Protein AF-A0A9D1XXV9-F1 (afdb_monomer_lite)

Radius of gyration: 50.49 Å; chains: 1; bounding box: 108×39×139 Å

Foldseek 3Di:
DDDDQDADPPPRDSQWDADPPQWIAHPVPRDIAHDDDPDLDDPDPDPVVVLVSLLVVLVVVLVVCLVDDDDDPVVVLVVSLVSLVVSCVVPVLPLSSLVSNLSSLLSVLVDLDNDPVSVVSSVVSLVSSCVSCVPPPVPVNVVSVVVVVVSVVSVVVSVVVVVVVLVVLVVVLVVLVVVLVVLVVVLVVLVVVLVVLVVVLVVVVVVVVVVVVVLVVVLVVLVVVLVVVQVVCCVPPVDGDPVSVVSVVVSVVSVVVVVVVVVVVVVVSVVSVVVSVVSVVVSVVSVVVSVVSVVVSVVSVVVSD

Structure (mmCIF, N/CA/C/O backbone):
data_AF-A0A9D1XXV9-F1
#
_entry.id   AF-A0A9D1XXV9-F1
#
loop_
_atom_site.group_PDB
_atom_site.id
_atom_site.type_symbol
_atom_site.label_atom_id
_atom_site.label_alt_id
_atom_site.label_comp_id
_atom_site.label_asym_id
_atom_site.label_entity_id
_atom_site.label_seq_id
_atom_site.pdbx_PDB_ins_code
_atom_site.Cartn_x
_atom_site.Cartn_y
_atom_site.Cartn_z
_atom_site.occupancy
_atom_site.B_iso_or_equiv
_atom_site.auth_seq_id
_atom_site.auth_comp_id
_atom_site.auth_asym_id
_atom_site.auth_atom_id
_atom_site.pdbx_PDB_model_num
ATOM 1 N N . MET A 1 1 ? 41.755 29.295 -36.536 1.00 27.44 1 MET A N 1
ATOM 2 C CA . MET A 1 1 ? 42.022 28.104 -37.368 1.00 27.44 1 MET A CA 1
ATOM 3 C C . MET A 1 1 ? 41.075 27.011 -36.894 1.00 27.44 1 MET A C 1
ATOM 5 O O . MET A 1 1 ? 41.307 26.532 -35.792 1.00 27.44 1 MET A O 1
ATOM 9 N N . PRO A 1 2 ? 39.982 26.669 -37.597 1.00 29.58 2 PRO A N 1
ATOM 10 C CA . PRO A 1 2 ? 39.221 25.482 -37.236 1.00 29.58 2 PRO A CA 1
ATOM 11 C C . PRO A 1 2 ? 39.882 24.242 -37.858 1.00 29.58 2 PRO A C 1
ATOM 13 O O . PRO A 1 2 ? 40.177 24.210 -39.051 1.00 29.58 2 PRO A O 1
ATOM 16 N N . PHE A 1 3 ? 40.166 23.269 -36.993 1.00 33.12 3 PHE A N 1
ATOM 17 C CA . PHE A 1 3 ? 40.915 22.033 -37.215 1.00 33.12 3 PHE A CA 1
ATOM 18 C C . PHE A 1 3 ? 39.972 20.876 -37.573 1.00 33.12 3 PHE A C 1
ATOM 20 O O . PHE A 1 3 ? 39.598 20.096 -36.704 1.00 33.12 3 PHE A O 1
ATOM 27 N N . CYS A 1 4 ? 39.619 20.721 -38.846 1.00 44.44 4 CYS A N 1
ATOM 28 C CA . CYS A 1 4 ? 39.117 19.437 -39.338 1.00 44.44 4 CYS A CA 1
ATOM 29 C C . CYS A 1 4 ? 40.008 18.992 -40.494 1.00 44.44 4 CYS A C 1
ATOM 31 O O . CYS A 1 4 ? 40.103 19.686 -41.508 1.00 44.44 4 CYS A O 1
ATOM 33 N N . ALA A 1 5 ? 40.695 17.860 -40.320 1.00 52.97 5 ALA A N 1
ATOM 34 C CA . ALA A 1 5 ? 41.452 17.236 -41.396 1.00 52.97 5 ALA A CA 1
ATOM 35 C C . ALA A 1 5 ? 40.483 16.840 -42.519 1.00 52.97 5 ALA A C 1
ATOM 37 O O . ALA A 1 5 ? 39.419 16.277 -42.265 1.00 52.97 5 ALA A O 1
ATOM 38 N N . ILE A 1 6 ? 40.838 17.170 -43.758 1.00 61.12 6 ILE A N 1
ATOM 39 C CA . ILE A 1 6 ? 40.016 16.878 -44.933 1.00 61.12 6 ILE A CA 1
ATOM 40 C C . ILE A 1 6 ? 40.045 15.367 -45.160 1.00 61.12 6 ILE A C 1
ATOM 42 O O . ILE A 1 6 ? 41.091 14.811 -45.489 1.00 61.12 6 ILE A O 1
ATOM 46 N N . GLN A 1 7 ? 38.902 14.709 -44.972 1.00 70.00 7 GLN A N 1
ATOM 47 C CA . GLN A 1 7 ? 38.777 13.261 -45.103 1.00 70.00 7 GLN A CA 1
ATOM 48 C C . GLN A 1 7 ? 38.181 12.892 -46.466 1.00 70.00 7 GLN A C 1
ATOM 50 O O . GLN A 1 7 ? 37.161 13.442 -46.883 1.00 70.00 7 GLN A O 1
ATOM 55 N N . CYS A 1 8 ? 38.818 11.955 -47.168 1.00 71.12 8 CYS A N 1
ATOM 56 C CA . CYS A 1 8 ? 38.339 11.459 -48.448 1.00 71.12 8 CYS A CA 1
ATOM 57 C C . CYS A 1 8 ? 36.994 10.736 -48.261 1.00 71.12 8 CYS A C 1
ATOM 59 O O . CYS A 1 8 ? 36.936 9.766 -47.503 1.00 71.12 8 CYS A O 1
ATOM 61 N N . PRO A 1 9 ? 35.934 11.121 -48.990 1.00 59.44 9 PRO A N 1
ATOM 62 C CA . PRO A 1 9 ? 34.625 10.483 -48.864 1.00 59.44 9 PRO A CA 1
ATOM 63 C C . PRO A 1 9 ? 34.601 9.042 -49.396 1.00 59.44 9 PRO A C 1
ATOM 65 O O . PRO A 1 9 ? 33.713 8.280 -49.035 1.00 59.44 9 PRO A O 1
ATOM 68 N N . ASN A 1 10 ? 35.557 8.660 -50.250 1.00 59.06 10 ASN A N 1
ATOM 69 C CA . ASN A 1 10 ? 35.594 7.331 -50.862 1.00 59.06 10 ASN A CA 1
ATOM 70 C C . ASN A 1 10 ? 36.284 6.286 -49.968 1.00 59.06 10 ASN A C 1
ATOM 72 O O . ASN A 1 10 ? 35.828 5.154 -49.870 1.00 59.06 10 ASN A O 1
ATOM 76 N N . CYS A 1 11 ? 37.386 6.653 -49.307 1.00 63.41 11 CYS A N 1
ATOM 77 C CA . CYS A 1 11 ? 38.204 5.699 -48.546 1.00 63.41 11 CYS A CA 1
ATOM 78 C C . CYS A 1 11 ? 38.484 6.109 -47.095 1.00 63.41 11 CYS A C 1
ATOM 80 O O . CYS A 1 11 ? 39.181 5.390 -46.386 1.00 63.41 11 CYS A O 1
ATOM 82 N N . GLY A 1 12 ? 37.997 7.270 -46.650 1.00 59.81 12 GLY A N 1
ATOM 83 C CA . GLY A 1 12 ? 38.207 7.760 -45.289 1.00 59.81 12 GLY A CA 1
ATOM 84 C C . GLY A 1 12 ? 39.632 8.247 -44.993 1.00 59.81 12 GLY A C 1
ATOM 85 O O . GLY A 1 12 ? 39.925 8.590 -43.850 1.00 59.81 12 GLY A O 1
ATOM 86 N N . SER A 1 13 ? 40.530 8.291 -45.982 1.00 71.56 13 SER A N 1
ATOM 87 C CA . SER A 1 13 ? 41.903 8.772 -45.789 1.00 71.56 13 SER A CA 1
ATOM 88 C C . SER A 1 13 ? 41.944 10.283 -45.556 1.00 71.56 13 SER A C 1
ATOM 90 O O . SER A 1 13 ? 41.289 11.043 -46.266 1.00 71.56 13 SER A O 1
ATOM 92 N N . ILE A 1 14 ? 42.745 10.725 -44.586 1.00 70.62 14 ILE A N 1
ATOM 93 C CA . ILE A 1 14 ? 42.993 12.147 -44.284 1.00 70.62 14 ILE A CA 1
ATOM 94 C C . ILE A 1 14 ? 44.103 12.764 -45.154 1.00 70.62 14 ILE A C 1
ATOM 96 O O . ILE A 1 14 ? 44.361 13.965 -45.078 1.00 70.62 14 ILE A O 1
ATOM 100 N N . SER A 1 15 ? 44.759 11.955 -45.992 1.00 73.94 15 SER A N 1
ATOM 101 C CA . SER A 1 15 ? 45.811 12.393 -46.914 1.00 73.94 15 SER A CA 1
ATOM 102 C C . SER A 1 15 ? 45.193 12.901 -48.217 1.00 73.94 15 SER A C 1
ATOM 104 O O . SER A 1 15 ? 45.044 12.156 -49.191 1.00 73.94 15 SER A O 1
ATOM 106 N N . CYS A 1 16 ? 44.782 14.170 -48.216 1.00 77.88 16 CYS A N 1
ATOM 107 C CA . CYS A 1 16 ? 44.214 14.842 -49.384 1.00 77.88 16 CYS A CA 1
ATOM 108 C C . CYS A 1 16 ? 44.972 16.143 -49.675 1.00 77.88 16 CYS A C 1
ATOM 110 O O . CYS A 1 16 ? 45.149 16.968 -48.777 1.00 77.88 16 CYS A O 1
ATOM 112 N N . HIS A 1 17 ? 45.366 16.366 -50.931 1.00 78.69 17 HIS A N 1
ATOM 113 C CA . HIS A 1 17 ? 45.993 17.617 -51.369 1.00 78.69 17 HIS A CA 1
ATOM 114 C C . HIS A 1 17 ? 45.065 18.409 -52.293 1.00 78.69 17 HIS A C 1
ATOM 116 O O . HIS A 1 17 ? 44.162 17.859 -52.924 1.00 78.69 17 HIS A O 1
ATOM 122 N N . LYS A 1 18 ? 45.263 19.728 -52.357 1.00 79.62 18 LYS A N 1
ATOM 123 C CA . LYS A 1 18 ? 44.451 20.624 -53.184 1.00 79.62 18 LYS A CA 1
ATOM 124 C C . LYS A 1 18 ? 44.920 20.553 -54.640 1.00 79.62 18 LYS A C 1
ATOM 126 O O . LYS A 1 18 ? 46.073 20.865 -54.920 1.00 79.62 18 LYS A O 1
ATOM 131 N N . GLY A 1 19 ? 44.030 20.141 -55.535 1.00 70.94 19 GLY A N 1
ATOM 132 C CA . GLY A 1 19 ? 44.217 20.179 -56.984 1.00 70.94 19 GLY A CA 1
ATOM 133 C C . GLY A 1 19 ? 43.725 21.489 -57.610 1.00 70.94 19 GLY A C 1
ATOM 134 O O . GLY A 1 19 ? 43.246 22.402 -56.926 1.00 70.94 19 GLY A O 1
ATOM 135 N N . ASP A 1 20 ? 43.827 21.574 -58.935 1.00 64.38 20 ASP A N 1
ATOM 136 C CA . ASP A 1 20 ? 43.425 22.757 -59.699 1.00 64.38 20 ASP A CA 1
ATOM 137 C C . ASP A 1 20 ? 41.901 22.966 -59.693 1.00 64.38 20 ASP A C 1
ATOM 139 O O . ASP A 1 20 ? 41.115 22.024 -59.697 1.00 64.38 20 ASP A O 1
ATOM 143 N N . GLY A 1 21 ? 41.452 24.225 -59.673 1.00 65.31 21 GLY A N 1
ATOM 144 C CA . GLY A 1 21 ? 40.020 24.557 -59.742 1.00 65.31 21 GLY A CA 1
ATOM 145 C C . GLY A 1 21 ? 39.218 24.342 -58.448 1.00 65.31 21 GLY A C 1
ATOM 146 O O . GLY A 1 21 ? 37.992 24.402 -58.481 1.00 65.31 21 GLY A O 1
ATOM 147 N N . GLY A 1 22 ? 39.877 24.134 -57.301 1.00 65.62 22 GLY A N 1
ATOM 148 C CA . GLY A 1 22 ? 39.209 23.999 -55.996 1.00 65.62 22 GLY A CA 1
ATOM 149 C C . GLY A 1 22 ? 38.776 22.572 -55.639 1.00 65.62 22 GLY A C 1
ATOM 150 O O . GLY A 1 22 ? 38.035 22.380 -54.675 1.00 65.62 22 GLY A O 1
ATOM 151 N N . THR A 1 23 ? 39.243 21.574 -56.389 1.00 71.12 23 THR A N 1
ATOM 152 C CA . THR A 1 23 ? 39.114 20.153 -56.045 1.00 71.12 23 THR A CA 1
ATOM 153 C C . THR A 1 23 ? 40.240 19.706 -55.109 1.00 71.12 23 THR A C 1
ATOM 155 O O . THR A 1 23 ? 41.317 20.292 -55.088 1.00 71.12 23 THR A O 1
ATOM 158 N N . TYR A 1 24 ? 40.007 18.642 -54.355 1.00 80.06 24 TYR A N 1
ATOM 159 C CA . TYR A 1 24 ? 40.971 17.911 -53.543 1.00 80.06 24 TYR A CA 1
ATOM 160 C C . TYR A 1 24 ? 41.136 16.511 -54.120 1.00 80.06 24 TYR A C 1
ATOM 162 O O . TYR A 1 24 ? 40.159 15.914 -54.569 1.00 80.06 24 TYR A O 1
ATOM 170 N N . VAL A 1 25 ? 42.359 15.991 -54.106 1.00 78.25 25 VAL A N 1
ATOM 171 C CA . VAL A 1 25 ? 42.691 14.650 -54.594 1.00 78.25 25 VAL A CA 1
ATOM 172 C C . VAL A 1 25 ? 43.201 13.824 -53.422 1.00 78.25 25 VAL A C 1
ATOM 174 O O . VAL A 1 25 ? 44.081 14.260 -52.676 1.00 78.25 25 VAL A O 1
ATOM 177 N N . CYS A 1 26 ? 42.616 12.643 -53.230 1.00 80.19 26 CYS A N 1
ATOM 178 C CA . CYS A 1 26 ? 43.050 11.709 -52.200 1.00 80.19 26 CYS A CA 1
ATOM 179 C C . CYS A 1 26 ? 44.277 10.923 -52.662 1.00 80.19 26 CYS A C 1
ATOM 181 O O . CYS A 1 26 ? 44.212 10.204 -53.652 1.00 80.19 26 CYS A O 1
ATOM 183 N N . GLU A 1 27 ? 45.358 10.963 -51.889 1.00 83.56 27 GLU A N 1
ATOM 184 C CA . GLU A 1 27 ? 46.606 10.259 -52.220 1.00 83.56 27 GLU A CA 1
ATOM 185 C C . GLU A 1 27 ? 46.480 8.734 -52.121 1.00 83.56 27 GLU A C 1
ATOM 187 O O . GLU A 1 27 ? 47.242 7.998 -52.739 1.00 83.56 27 GLU A O 1
ATOM 192 N N . SER A 1 28 ? 45.516 8.237 -51.342 1.00 83.00 28 SER A N 1
ATOM 193 C CA . SER A 1 28 ? 45.351 6.800 -51.098 1.00 83.00 28 SER A CA 1
ATOM 194 C C . SER A 1 28 ? 44.537 6.080 -52.173 1.00 83.00 28 SER A C 1
ATOM 196 O O . SER A 1 28 ? 44.688 4.873 -52.336 1.00 83.00 28 SER A O 1
ATOM 198 N N . CYS A 1 29 ? 43.641 6.781 -52.870 1.00 78.62 29 CYS A N 1
ATOM 199 C CA . CYS A 1 29 ? 42.730 6.166 -53.847 1.00 78.62 29 CYS A CA 1
ATOM 200 C C . CYS A 1 29 ? 42.539 6.985 -55.130 1.00 78.62 29 CYS A C 1
ATOM 202 O O . CYS A 1 29 ? 41.648 6.680 -55.920 1.00 78.62 29 CYS A O 1
ATOM 204 N N . ASP A 1 30 ? 43.329 8.046 -55.301 1.00 78.44 30 ASP A N 1
ATOM 205 C CA . ASP A 1 30 ? 43.356 8.936 -56.467 1.00 78.44 30 ASP A CA 1
ATOM 206 C C . ASP A 1 30 ? 41.997 9.579 -56.817 1.00 78.44 30 ASP A C 1
ATOM 208 O O . ASP A 1 30 ? 41.739 10.043 -57.926 1.00 78.44 30 ASP A O 1
ATOM 212 N N . THR A 1 31 ? 41.078 9.607 -55.847 1.00 69.25 31 THR A N 1
ATOM 213 C CA . THR A 1 31 ? 39.729 10.144 -56.036 1.00 69.25 31 THR A CA 1
ATOM 214 C C . THR A 1 31 ? 39.734 11.660 -55.872 1.00 69.25 31 THR A C 1
ATOM 216 O O . THR A 1 31 ? 40.170 12.175 -54.840 1.00 69.25 31 THR A O 1
ATOM 219 N N . SER A 1 32 ? 39.199 12.367 -56.869 1.00 74.44 32 SER A N 1
ATOM 220 C CA . SER A 1 32 ? 39.014 13.823 -56.847 1.00 74.44 32 SER A CA 1
ATOM 221 C C . SER A 1 32 ? 37.636 14.208 -56.291 1.00 74.44 32 SER A C 1
ATOM 223 O O . SER A 1 32 ? 36.623 13.656 -56.719 1.00 74.44 32 SER A O 1
ATOM 225 N N . PHE A 1 33 ? 37.569 15.165 -55.364 1.00 68.44 33 PHE A N 1
ATOM 226 C CA . PHE A 1 33 ? 36.325 15.655 -54.750 1.00 68.44 33 PHE A CA 1
ATOM 227 C C . PHE A 1 33 ? 36.394 17.158 -54.439 1.00 68.44 33 PHE A C 1
ATOM 229 O O . PHE A 1 33 ? 37.471 17.726 -54.343 1.00 68.44 33 PHE A O 1
ATOM 236 N N . ILE A 1 34 ? 35.259 17.845 -54.289 1.00 72.50 34 ILE A N 1
ATOM 237 C CA . ILE A 1 34 ? 35.231 19.281 -53.951 1.00 72.50 34 ILE A CA 1
ATOM 238 C C . ILE A 1 34 ? 34.974 19.433 -52.451 1.00 72.50 34 ILE A C 1
ATOM 240 O O . ILE A 1 34 ? 33.977 18.922 -51.944 1.00 72.50 34 ILE A O 1
ATOM 244 N N . TRP A 1 35 ? 35.841 20.167 -51.754 1.00 56.28 35 TRP A N 1
ATOM 245 C CA . TRP A 1 35 ? 35.676 20.508 -50.338 1.00 56.28 35 TRP A CA 1
ATOM 246 C C . TRP A 1 35 ? 35.280 21.982 -50.213 1.00 56.28 35 TRP A C 1
ATOM 248 O O . TRP A 1 35 ? 35.960 22.850 -50.762 1.00 56.28 35 TRP A O 1
ATOM 258 N N . ARG A 1 36 ? 34.184 22.287 -49.506 1.00 53.16 36 ARG A N 1
ATOM 259 C CA . ARG A 1 36 ? 33.815 23.673 -49.173 1.00 53.16 36 ARG A CA 1
ATOM 260 C C . ARG A 1 36 ? 34.085 23.935 -47.701 1.00 53.16 36 ARG A C 1
ATOM 262 O O . ARG A 1 36 ? 33.497 23.293 -46.835 1.00 53.16 36 ARG A O 1
ATOM 269 N N . GLU A 1 37 ? 34.942 24.914 -47.433 1.00 42.03 37 GLU A N 1
ATOM 270 C CA . GLU A 1 37 ? 35.149 25.440 -46.086 1.00 42.03 37 GLU A CA 1
ATOM 271 C C . GLU A 1 37 ? 33.809 25.981 -45.552 1.00 42.03 37 GLU A C 1
ATOM 273 O O . GLU A 1 37 ? 33.169 26.817 -46.190 1.00 42.03 37 GLU A O 1
ATOM 278 N N . ASN A 1 38 ? 33.379 25.465 -44.395 1.00 40.66 38 ASN A N 1
ATOM 279 C CA . ASN A 1 38 ? 32.133 25.787 -43.679 1.00 40.66 38 ASN A CA 1
ATOM 280 C C . ASN A 1 38 ? 30.819 25.192 -44.225 1.00 40.66 38 ASN A C 1
ATOM 282 O O . ASN A 1 38 ? 29.757 25.801 -44.095 1.00 40.66 38 ASN A O 1
ATOM 286 N N . SER A 1 39 ? 30.836 23.978 -44.776 1.00 36.19 39 SER A N 1
ATOM 287 C CA . SER A 1 39 ? 29.599 23.216 -45.004 1.00 36.19 39 SER A CA 1
ATOM 288 C C . SER A 1 39 ? 29.745 21.759 -44.552 1.00 36.19 39 SER A C 1
ATOM 290 O O . SER A 1 39 ? 30.595 21.058 -45.093 1.00 36.19 39 SER A O 1
ATOM 292 N N . PRO A 1 40 ? 28.894 21.263 -43.627 1.00 38.16 40 PRO A N 1
ATOM 293 C CA . PRO A 1 40 ? 28.766 19.829 -43.342 1.00 38.16 40 PRO A CA 1
ATOM 294 C C . PRO A 1 40 ? 28.123 19.049 -44.505 1.00 38.16 40 PRO A C 1
ATOM 296 O O . PRO A 1 40 ? 27.927 17.842 -44.423 1.00 38.16 40 PRO A O 1
ATOM 299 N N . SER A 1 41 ? 27.758 19.731 -45.589 1.00 38.09 41 SER A N 1
ATOM 300 C CA . SER A 1 41 ? 27.107 19.170 -46.762 1.00 38.09 41 SER A CA 1
ATOM 301 C C . SER A 1 41 ? 28.123 18.853 -47.860 1.00 38.09 41 SER A C 1
ATOM 303 O O . SER A 1 41 ? 28.373 19.641 -48.773 1.00 38.09 41 SER A O 1
ATOM 305 N N . THR A 1 42 ? 28.662 17.635 -47.822 1.00 37.06 42 THR A N 1
ATOM 306 C CA . THR A 1 42 ? 29.007 16.937 -49.065 1.00 37.06 42 THR A CA 1
ATOM 307 C C . THR A 1 42 ? 27.724 16.837 -49.896 1.00 37.06 42 THR A C 1
ATOM 309 O O . THR A 1 42 ? 26.654 16.580 -49.345 1.00 37.06 42 THR A O 1
ATOM 312 N N . ILE A 1 43 ? 27.789 17.104 -51.202 1.00 35.84 43 ILE A N 1
ATOM 313 C CA . ILE A 1 43 ? 26.626 17.002 -52.094 1.00 35.84 43 ILE A CA 1
ATOM 314 C C . ILE A 1 43 ? 26.097 15.564 -52.028 1.00 35.84 43 ILE A C 1
ATOM 316 O O . ILE A 1 43 ? 26.727 14.635 -52.526 1.00 35.84 43 ILE A O 1
ATOM 320 N N . VAL A 1 44 ? 24.947 15.412 -51.377 1.00 37.75 44 VAL A N 1
ATOM 321 C CA . VAL A 1 44 ? 24.220 14.159 -51.215 1.00 37.75 44 VAL A CA 1
ATOM 322 C C . VAL A 1 44 ? 23.473 13.872 -52.510 1.00 37.75 44 VAL A C 1
ATOM 324 O O . VAL A 1 44 ? 22.491 14.546 -52.810 1.00 37.75 44 VAL A O 1
ATOM 327 N N . ASN A 1 45 ? 23.933 12.890 -53.281 1.00 37.91 45 ASN A N 1
ATOM 328 C CA . ASN A 1 45 ? 23.261 12.495 -54.523 1.00 37.91 45 ASN A CA 1
ATOM 329 C C . ASN A 1 45 ? 22.450 11.199 -54.392 1.00 37.91 45 ASN A C 1
ATOM 331 O O . ASN A 1 45 ? 21.731 10.846 -55.325 1.00 37.91 45 ASN A O 1
ATOM 335 N N . THR A 1 46 ? 22.497 10.508 -53.247 1.00 49.22 46 THR A N 1
ATOM 336 C CA . THR A 1 46 ? 21.651 9.334 -52.994 1.00 49.22 46 THR A CA 1
ATOM 337 C C . THR A 1 46 ? 20.999 9.381 -51.611 1.00 49.22 46 THR A C 1
ATOM 339 O O . THR A 1 46 ? 21.570 9.901 -50.654 1.00 49.22 46 THR A O 1
ATOM 342 N N . ALA A 1 47 ? 19.804 8.796 -51.480 1.00 50.66 47 ALA A N 1
ATOM 343 C CA . ALA A 1 47 ? 19.105 8.674 -50.195 1.00 50.66 47 ALA A CA 1
ATOM 344 C C . ALA A 1 47 ? 19.951 7.955 -49.120 1.00 50.66 47 ALA A C 1
ATOM 346 O O . ALA A 1 47 ? 19.786 8.202 -47.929 1.00 50.66 47 ALA A O 1
ATOM 347 N N . SER A 1 48 ? 20.900 7.104 -49.530 1.00 50.03 48 SER A N 1
ATOM 348 C CA . SER A 1 48 ? 21.810 6.404 -48.615 1.00 50.03 48 SER A CA 1
ATOM 349 C C . SER A 1 48 ? 22.844 7.339 -47.976 1.00 50.03 48 SER A C 1
ATOM 351 O O . SER A 1 48 ? 23.126 7.197 -46.788 1.00 50.03 48 SER A O 1
ATOM 353 N N . ASP A 1 49 ? 23.355 8.327 -48.715 1.00 52.47 49 ASP A N 1
ATOM 354 C CA . ASP A 1 49 ? 24.348 9.282 -48.194 1.00 52.47 49 ASP A CA 1
ATOM 355 C C . ASP A 1 49 ? 23.709 10.275 -47.208 1.00 52.47 49 ASP A C 1
ATOM 357 O O . ASP A 1 49 ? 24.333 10.704 -46.239 1.00 52.47 49 ASP A O 1
ATOM 361 N N . GLN A 1 50 ? 22.429 10.596 -47.424 1.00 58.03 50 GLN A N 1
ATOM 362 C CA . GLN A 1 50 ? 21.619 11.459 -46.556 1.00 58.03 50 GLN A CA 1
ATOM 363 C C . GLN A 1 50 ? 21.377 10.784 -45.203 1.00 58.03 50 GLN A C 1
ATOM 365 O O . GLN A 1 50 ? 21.548 11.401 -44.153 1.00 58.03 50 GLN A O 1
ATOM 370 N N . VAL A 1 51 ? 21.051 9.489 -45.235 1.00 58.06 51 VAL A N 1
ATOM 371 C CA . VAL A 1 51 ? 20.910 8.660 -44.034 1.00 58.06 51 VAL A CA 1
ATOM 372 C C . VAL A 1 51 ? 22.236 8.572 -43.277 1.00 58.06 51 VAL A C 1
ATOM 374 O O . VAL A 1 51 ? 22.247 8.749 -42.061 1.00 58.06 51 VAL A O 1
ATOM 377 N N . LEU A 1 52 ? 23.361 8.371 -43.971 1.00 62.41 52 LEU A N 1
ATOM 378 C CA . LEU A 1 52 ? 24.675 8.261 -43.331 1.00 62.41 52 LEU A CA 1
ATOM 379 C C . LEU A 1 52 ? 25.118 9.572 -42.657 1.00 62.41 52 LEU A C 1
ATOM 381 O O . LEU A 1 52 ? 25.613 9.548 -41.531 1.00 62.41 52 LEU A O 1
ATOM 385 N N . ALA A 1 53 ? 24.891 10.720 -43.302 1.00 61.09 53 ALA A N 1
ATOM 386 C CA . ALA A 1 53 ? 25.176 12.030 -42.715 1.00 61.09 53 ALA A CA 1
ATOM 387 C C . ALA A 1 53 ? 24.334 12.292 -41.454 1.00 61.09 53 ALA A C 1
ATOM 389 O O . ALA A 1 53 ? 24.864 12.745 -40.435 1.00 61.09 53 ALA A O 1
ATOM 390 N N . SER A 1 54 ? 23.042 11.948 -41.490 1.00 59.97 54 SER A N 1
ATOM 391 C CA . SER A 1 54 ? 22.162 12.056 -40.322 1.00 59.97 54 SER A CA 1
ATOM 392 C C . SER A 1 54 ? 22.592 11.127 -39.182 1.00 59.97 54 SER A C 1
ATOM 394 O O . SER A 1 54 ? 22.610 11.564 -38.031 1.00 59.97 54 SER A O 1
ATOM 396 N N . LEU A 1 55 ? 23.003 9.887 -39.476 1.00 62.66 55 LEU A N 1
ATOM 397 C CA . LEU A 1 55 ? 23.517 8.942 -38.474 1.00 62.66 55 LEU A CA 1
ATOM 398 C C . LEU A 1 55 ? 24.780 9.465 -37.784 1.00 62.66 55 LEU A C 1
ATOM 400 O O . LEU A 1 55 ? 24.861 9.445 -36.556 1.00 62.66 55 LEU A O 1
ATOM 404 N N . ASN A 1 56 ? 25.743 9.973 -38.555 1.00 69.50 56 ASN A N 1
ATOM 405 C CA . ASN A 1 56 ? 26.981 10.526 -38.006 1.00 69.50 56 ASN A CA 1
ATOM 406 C C . ASN A 1 56 ? 26.703 11.760 -37.140 1.00 69.50 56 ASN A C 1
ATOM 408 O O . ASN A 1 56 ? 27.258 11.889 -36.052 1.00 69.50 56 ASN A O 1
ATOM 412 N N . SER A 1 57 ? 25.790 12.636 -37.576 1.00 67.12 57 SER A N 1
ATOM 413 C CA . SER A 1 57 ? 25.367 13.787 -36.772 1.00 67.12 57 SER A CA 1
ATOM 414 C C . SER A 1 57 ? 24.730 13.365 -35.446 1.00 67.12 57 SER A C 1
ATOM 416 O O . SER A 1 57 ? 25.014 13.989 -34.428 1.00 67.12 57 SER A O 1
ATOM 418 N N . CYS A 1 58 ? 23.880 12.334 -35.442 1.00 64.94 58 CYS A N 1
ATOM 419 C CA . CYS A 1 58 ? 23.232 11.849 -34.221 1.00 64.94 58 CYS A CA 1
ATOM 420 C C . CYS A 1 58 ? 24.223 11.134 -33.290 1.00 64.94 58 CYS A C 1
ATOM 422 O O . CYS A 1 58 ? 24.151 11.298 -32.076 1.00 64.94 58 CYS A O 1
ATOM 424 N N . THR A 1 59 ? 25.173 10.383 -33.852 1.00 69.62 59 THR A N 1
ATOM 425 C CA . THR A 1 59 ? 26.206 9.669 -33.085 1.00 69.62 59 THR A CA 1
ATOM 426 C C . THR A 1 59 ? 27.143 10.645 -32.382 1.00 69.62 59 THR A C 1
ATOM 428 O O . THR A 1 59 ? 27.346 10.527 -31.180 1.00 69.62 59 THR A O 1
ATOM 431 N N . ASN A 1 60 ? 27.626 11.668 -33.093 1.00 71.19 60 ASN A N 1
ATOM 432 C CA . ASN A 1 60 ? 28.498 12.689 -32.508 1.00 71.19 60 ASN A CA 1
ATOM 433 C C . ASN A 1 60 ? 27.792 13.489 -31.404 1.00 71.19 60 ASN A C 1
ATOM 435 O O . ASN A 1 60 ? 28.411 13.833 -30.399 1.00 71.19 60 ASN A O 1
ATOM 439 N N . ALA A 1 61 ? 26.499 13.781 -31.581 1.00 65.38 61 ALA A N 1
ATOM 440 C CA . ALA A 1 61 ? 25.706 14.460 -30.560 1.00 65.38 61 ALA A CA 1
ATOM 441 C C . ALA A 1 61 ? 25.570 13.598 -29.294 1.00 65.38 61 ALA A C 1
ATOM 443 O O . ALA A 1 61 ? 25.801 14.095 -28.198 1.00 65.38 61 ALA A O 1
ATOM 444 N N . LEU A 1 62 ? 25.281 12.300 -29.445 1.00 67.00 62 LEU A N 1
ATOM 445 C CA . LEU A 1 62 ? 25.242 11.364 -28.318 1.00 67.00 62 LEU A CA 1
ATOM 446 C C . LEU A 1 62 ? 26.598 11.253 -27.617 1.00 67.00 62 LEU A C 1
ATOM 448 O O . LEU A 1 62 ? 26.652 11.332 -26.398 1.00 67.00 62 LEU A O 1
ATOM 452 N N . ASP A 1 63 ? 27.689 11.085 -28.361 1.00 70.62 63 ASP A N 1
ATOM 453 C CA . ASP A 1 63 ? 29.031 10.951 -27.778 1.00 70.62 63 ASP A CA 1
ATOM 454 C C . ASP A 1 63 ? 29.454 12.212 -27.006 1.00 70.62 63 ASP A C 1
ATOM 456 O O . ASP A 1 63 ? 30.159 12.106 -26.006 1.00 70.62 63 ASP A O 1
ATOM 460 N N . THR A 1 64 ? 28.983 13.388 -27.437 1.00 68.88 64 THR A N 1
ATOM 461 C CA . THR A 1 64 ? 29.172 14.654 -26.711 1.00 68.88 64 THR A CA 1
ATOM 462 C C . THR A 1 64 ? 28.389 14.656 -25.399 1.00 68.88 64 THR A C 1
ATOM 464 O O . THR A 1 64 ? 28.953 14.982 -24.362 1.00 68.88 64 THR A O 1
ATOM 467 N N . LEU A 1 65 ? 27.122 14.226 -25.428 1.00 64.38 65 LEU A N 1
ATOM 468 C CA . LEU A 1 65 ? 26.287 14.123 -24.228 1.00 64.38 65 LEU A CA 1
ATOM 469 C C . LEU A 1 65 ? 26.892 13.148 -23.209 1.00 64.38 65 LEU A C 1
ATOM 471 O O . LEU A 1 65 ? 27.022 13.491 -22.048 1.00 64.38 65 LEU A O 1
ATOM 475 N N . TYR A 1 66 ? 27.377 11.978 -23.626 1.00 63.56 66 TYR A N 1
ATOM 476 C CA . TYR A 1 66 ? 28.036 11.034 -22.709 1.00 63.56 66 TYR A CA 1
ATOM 477 C C . TYR A 1 66 ? 29.350 11.558 -22.081 1.00 63.56 66 TYR A C 1
ATOM 479 O O . TYR A 1 66 ? 29.865 10.922 -21.159 1.00 63.56 66 TYR A O 1
ATOM 487 N N . GLY A 1 67 ? 29.929 12.651 -22.597 1.00 57.75 67 GLY A N 1
ATOM 488 C CA . GLY A 1 67 ? 31.209 13.211 -22.148 1.00 57.75 67 GLY A CA 1
ATOM 489 C C . GLY A 1 67 ? 31.111 14.293 -21.068 1.00 57.75 67 GLY A C 1
ATOM 490 O O . GLY A 1 67 ? 32.075 14.470 -20.323 1.00 57.75 67 GLY A O 1
ATOM 491 N N . ASP A 1 68 ? 29.968 14.971 -20.957 1.00 55.03 68 ASP A N 1
ATOM 492 C CA . ASP A 1 68 ? 29.712 16.037 -19.982 1.00 55.03 68 ASP A CA 1
ATOM 493 C C . ASP A 1 68 ? 28.653 15.580 -18.955 1.00 55.03 68 ASP A C 1
ATOM 495 O O . ASP A 1 68 ? 27.906 14.637 -19.204 1.00 55.03 68 ASP A O 1
ATOM 499 N N . SER A 1 69 ? 28.592 16.199 -17.766 1.00 50.44 69 SER A N 1
ATOM 500 C CA . SER A 1 69 ? 27.524 15.911 -16.793 1.00 50.44 69 SER A CA 1
ATOM 501 C C . SER A 1 69 ? 26.191 16.387 -17.372 1.00 50.44 69 SER A C 1
ATOM 503 O O . SER A 1 69 ? 25.915 17.587 -17.382 1.00 50.44 69 SER A O 1
ATOM 505 N N . VAL A 1 70 ? 25.421 15.451 -17.922 1.00 52.56 70 VAL A N 1
ATOM 506 C CA . VAL A 1 70 ? 24.139 15.711 -18.578 1.00 52.56 70 VAL A CA 1
ATOM 507 C C . VAL A 1 70 ? 23.105 16.051 -17.515 1.00 52.56 70 VAL A C 1
ATOM 509 O O . VAL A 1 70 ? 22.440 15.168 -16.989 1.00 52.56 70 VAL A O 1
ATOM 512 N N . ASP A 1 71 ? 22.972 17.334 -17.201 1.00 52.34 71 ASP A N 1
ATOM 513 C CA . ASP A 1 71 ? 21.727 17.840 -16.637 1.00 52.34 71 ASP A CA 1
ATOM 514 C C . ASP A 1 71 ? 20.693 17.872 -17.783 1.00 52.34 71 ASP A C 1
ATOM 516 O O . ASP A 1 71 ? 20.734 18.745 -18.645 1.00 52.34 71 ASP A O 1
ATOM 520 N N . ASP A 1 72 ? 19.820 16.863 -17.831 1.00 52.69 72 ASP A N 1
ATOM 521 C CA . ASP A 1 72 ? 18.430 16.911 -18.317 1.00 52.69 72 ASP A CA 1
ATOM 522 C C . ASP A 1 72 ? 18.091 17.628 -19.645 1.00 52.69 72 ASP A C 1
ATOM 524 O O . ASP A 1 72 ? 16.999 18.185 -19.793 1.00 52.69 72 ASP A O 1
ATOM 528 N N . ASP A 1 73 ? 18.925 17.550 -20.683 1.00 64.56 73 ASP A N 1
ATOM 529 C CA . ASP A 1 73 ? 18.535 18.005 -22.031 1.00 64.56 73 ASP A CA 1
ATOM 530 C C . ASP A 1 73 ? 17.613 16.979 -22.744 1.00 64.56 73 ASP A C 1
ATOM 532 O O . ASP A 1 73 ? 17.861 16.527 -23.869 1.00 64.56 73 ASP A O 1
ATOM 536 N N . PHE A 1 74 ? 16.499 16.609 -22.097 1.00 67.12 74 PHE A N 1
ATOM 537 C CA . PHE A 1 74 ? 15.473 15.694 -22.623 1.00 67.12 74 PHE A CA 1
ATOM 538 C C . PHE A 1 74 ? 14.961 16.118 -24.008 1.00 67.12 74 PHE A C 1
ATOM 540 O O . PHE A 1 74 ? 14.708 15.274 -24.867 1.00 67.12 74 PHE A O 1
ATOM 547 N N . GLU A 1 75 ? 14.881 17.425 -24.277 1.00 73.75 75 GLU A N 1
ATOM 548 C CA . GLU A 1 75 ? 14.469 17.953 -25.583 1.00 73.75 75 GLU A CA 1
ATOM 549 C C . GLU A 1 75 ? 15.458 17.576 -26.705 1.00 73.75 75 GLU A C 1
ATOM 551 O O . GLU A 1 75 ? 15.056 17.313 -27.848 1.00 73.75 75 GLU A O 1
ATOM 556 N N . ILE A 1 76 ? 16.754 17.488 -26.382 1.00 75.31 76 ILE A N 1
ATOM 557 C CA . ILE A 1 76 ? 17.797 17.062 -27.319 1.00 75.31 76 ILE A CA 1
ATOM 558 C C . ILE A 1 76 ? 17.687 15.557 -27.572 1.00 75.31 76 ILE A C 1
ATOM 560 O O . ILE A 1 76 ? 17.723 15.138 -28.733 1.00 75.31 76 ILE A O 1
ATOM 564 N N . LEU A 1 77 ? 17.503 14.749 -26.523 1.00 79.19 77 LEU A N 1
ATOM 565 C CA . LEU A 1 77 ? 17.339 13.295 -26.644 1.00 79.19 77 LEU A CA 1
ATOM 566 C C . LEU A 1 77 ? 16.089 12.925 -27.451 1.00 79.19 77 LEU A C 1
ATOM 568 O O . LEU A 1 77 ? 16.190 12.124 -28.383 1.00 79.19 77 LEU A O 1
ATOM 572 N N . ASP A 1 78 ? 14.956 13.582 -27.200 1.00 82.25 78 ASP A N 1
ATOM 573 C CA . ASP A 1 78 ? 13.729 13.432 -27.992 1.00 82.25 78 ASP A CA 1
ATOM 574 C C . ASP A 1 78 ? 13.949 13.823 -29.457 1.00 82.25 78 ASP A C 1
ATOM 576 O O . ASP A 1 78 ? 13.500 13.145 -30.390 1.00 82.25 78 ASP A O 1
ATOM 580 N N . GLY A 1 79 ? 14.670 14.924 -29.690 1.00 79.88 79 GLY A N 1
ATOM 581 C CA . GLY A 1 79 ? 15.054 15.365 -31.026 1.00 79.88 79 GLY A CA 1
ATOM 582 C C . GLY A 1 79 ? 15.899 14.330 -31.774 1.00 79.88 79 GLY A C 1
ATOM 583 O O . GLY A 1 79 ? 15.655 14.077 -32.958 1.00 79.88 79 GLY A O 1
ATOM 584 N N . ILE A 1 80 ? 16.867 13.710 -31.096 1.00 79.62 80 ILE A N 1
ATOM 585 C CA . ILE A 1 80 ? 17.720 12.652 -31.652 1.00 79.62 80 ILE A CA 1
ATOM 586 C C . ILE A 1 80 ? 16.905 11.372 -31.895 1.00 79.62 80 ILE A C 1
ATOM 588 O O . ILE A 1 80 ? 16.994 10.786 -32.976 1.00 79.62 80 ILE A O 1
ATOM 592 N N . GLY A 1 81 ? 16.063 10.968 -30.940 1.00 84.50 81 GLY A N 1
ATOM 593 C CA . GLY A 1 81 ? 15.181 9.806 -31.058 1.00 84.50 81 GLY A CA 1
ATOM 594 C C . GLY A 1 81 ? 14.245 9.909 -32.264 1.00 84.50 81 GLY A C 1
ATOM 595 O O . GLY A 1 81 ? 14.187 8.993 -33.090 1.00 84.50 81 GLY A O 1
ATOM 596 N N . ARG A 1 82 ? 13.589 11.065 -32.453 1.00 86.69 82 ARG A N 1
ATOM 597 C CA . ARG A 1 82 ? 12.747 11.331 -33.636 1.00 86.69 82 ARG A CA 1
ATOM 598 C C . ARG A 1 82 ? 13.514 11.164 -34.946 1.00 86.69 82 ARG A C 1
ATOM 600 O O . ARG A 1 82 ? 13.011 10.509 -35.856 1.00 86.69 82 ARG A O 1
ATOM 607 N N . LYS A 1 83 ? 14.746 11.675 -35.033 1.00 81.12 83 LYS A N 1
ATOM 608 C CA . LYS A 1 83 ? 15.585 11.521 -36.234 1.00 81.12 83 LYS A CA 1
ATOM 609 C C . LYS A 1 83 ? 15.918 10.059 -36.527 1.00 81.12 83 LYS A C 1
ATOM 611 O O . LYS A 1 83 ? 15.865 9.648 -37.684 1.00 81.12 83 LYS A O 1
ATOM 616 N N . TYR A 1 84 ? 16.221 9.248 -35.513 1.00 84.19 84 TYR A N 1
ATOM 617 C CA . TYR A 1 84 ? 16.422 7.812 -35.730 1.00 84.19 84 TYR A CA 1
ATOM 618 C C . TYR A 1 84 ? 15.142 7.115 -36.206 1.00 84.19 84 TYR A C 1
ATOM 620 O O . TYR A 1 84 ? 15.209 6.277 -37.106 1.00 84.19 84 TYR A O 1
ATOM 628 N N . HIS A 1 85 ? 13.972 7.488 -35.684 1.00 89.81 85 HIS A N 1
ATOM 629 C CA . HIS A 1 85 ? 12.698 6.980 -36.195 1.00 89.81 85 HIS A CA 1
ATOM 630 C C . HIS A 1 85 ? 12.435 7.378 -37.653 1.00 89.81 85 HIS A C 1
ATOM 632 O O . HIS A 1 85 ? 12.022 6.528 -38.440 1.00 89.81 85 HIS A O 1
ATOM 638 N N . GLU A 1 86 ? 12.714 8.623 -38.042 1.00 85.94 86 GLU A N 1
ATOM 639 C CA . GLU A 1 86 ? 12.626 9.078 -39.438 1.00 85.94 86 GLU A CA 1
ATOM 640 C C . GLU A 1 86 ? 13.561 8.277 -40.355 1.00 85.94 86 GLU A C 1
ATOM 642 O O . GLU A 1 86 ? 13.155 7.846 -41.437 1.00 85.94 86 GLU A O 1
ATOM 647 N N . ILE A 1 87 ? 14.792 8.006 -39.905 1.00 80.31 87 ILE A N 1
ATOM 648 C CA . ILE A 1 87 ? 15.730 7.137 -40.627 1.00 80.31 87 ILE A CA 1
ATOM 649 C C . ILE A 1 87 ? 15.134 5.737 -40.793 1.00 80.31 87 ILE A C 1
ATOM 651 O O . ILE A 1 87 ? 15.176 5.191 -41.892 1.00 80.31 87 ILE A O 1
ATOM 655 N N . LEU A 1 88 ? 14.538 5.162 -39.747 1.00 85.62 88 LEU A N 1
ATOM 656 C CA . LEU A 1 88 ? 13.935 3.827 -39.803 1.00 85.62 88 LEU A CA 1
ATOM 657 C C . LEU A 1 88 ? 12.688 3.754 -40.692 1.00 85.62 88 LEU A C 1
ATOM 659 O O . LEU A 1 88 ? 12.428 2.699 -41.267 1.00 85.62 88 LEU A O 1
ATOM 663 N N . GLN A 1 89 ? 11.941 4.849 -40.858 1.00 89.94 89 GLN A N 1
ATOM 664 C CA . GLN A 1 89 ? 10.844 4.915 -41.832 1.00 89.94 89 GLN A CA 1
ATOM 665 C C . GLN A 1 89 ? 11.362 4.799 -43.271 1.00 89.94 89 GLN A C 1
ATOM 667 O O . GLN A 1 89 ? 10.720 4.172 -44.113 1.00 89.94 89 GLN A O 1
ATOM 672 N N . GLN A 1 90 ? 12.534 5.373 -43.551 1.00 84.38 90 GLN A N 1
ATOM 673 C CA . GLN A 1 90 ? 13.163 5.331 -44.874 1.00 84.38 90 GLN A CA 1
ATOM 674 C C . GLN A 1 90 ? 13.998 4.058 -45.088 1.00 84.38 90 GLN A C 1
ATOM 676 O O . GLN A 1 90 ? 14.083 3.539 -46.201 1.00 84.38 90 GLN A O 1
ATOM 681 N N . ARG A 1 91 ? 14.625 3.554 -44.021 1.00 79.31 91 ARG A N 1
ATOM 682 C CA . ARG A 1 91 ? 15.545 2.410 -43.999 1.00 79.31 91 ARG A CA 1
ATOM 683 C C . ARG A 1 91 ? 15.267 1.511 -42.787 1.00 79.31 91 ARG A C 1
ATOM 685 O O . ARG A 1 91 ? 16.015 1.542 -41.808 1.00 79.31 91 ARG A O 1
ATOM 692 N N . PRO A 1 92 ? 14.234 0.649 -42.858 1.00 87.25 92 PRO A N 1
ATOM 693 C CA . PRO A 1 92 ? 13.883 -0.259 -41.763 1.00 87.25 92 PRO A CA 1
ATOM 694 C C . PRO A 1 92 ? 14.956 -1.308 -41.439 1.00 87.25 92 PRO A C 1
ATOM 696 O O . PRO A 1 92 ? 14.847 -1.985 -40.420 1.00 87.25 92 PRO A O 1
ATOM 699 N N . ASP A 1 93 ? 15.951 -1.468 -42.318 1.00 82.38 93 ASP A N 1
ATOM 700 C CA . ASP A 1 93 ? 17.098 -2.371 -42.205 1.00 82.38 93 ASP A CA 1
ATOM 701 C C . ASP A 1 93 ? 18.341 -1.711 -41.577 1.00 82.38 93 ASP A C 1
ATOM 703 O O . ASP A 1 93 ? 19.376 -2.363 -41.428 1.00 82.38 93 ASP A O 1
ATOM 707 N N . CYS A 1 94 ? 18.274 -0.421 -41.227 1.00 81.50 94 CYS A N 1
ATOM 708 C CA . CYS A 1 94 ? 19.406 0.319 -40.678 1.00 81.50 94 CYS A CA 1
ATOM 709 C C . CYS A 1 94 ? 19.657 -0.053 -39.210 1.00 81.50 94 CYS A C 1
ATOM 711 O O . CYS A 1 94 ? 19.056 0.500 -38.287 1.00 81.50 94 CYS A O 1
ATOM 713 N N . TRP A 1 95 ? 20.585 -0.986 -38.986 1.00 83.62 95 TRP A N 1
ATOM 714 C CA . TRP A 1 95 ? 20.960 -1.420 -37.640 1.00 83.62 95 TRP A CA 1
ATOM 715 C C . TRP A 1 95 ? 21.536 -0.280 -36.790 1.00 83.62 95 TRP A C 1
ATOM 717 O O . TRP A 1 95 ? 21.279 -0.247 -35.589 1.00 83.62 95 TRP A O 1
ATOM 727 N N . GLN A 1 96 ? 22.249 0.678 -37.401 1.00 82.88 96 GLN A N 1
ATOM 728 C CA . GLN A 1 96 ? 22.809 1.832 -36.692 1.00 82.88 96 GLN A CA 1
ATOM 729 C C . GLN A 1 96 ? 21.719 2.724 -36.099 1.00 82.88 96 GLN A C 1
ATOM 731 O O . GLN A 1 96 ? 21.893 3.237 -35.000 1.00 82.88 96 GLN A O 1
ATOM 736 N N . ALA A 1 97 ? 20.586 2.883 -36.789 1.00 79.56 97 ALA A N 1
ATOM 737 C CA . ALA A 1 97 ? 19.469 3.663 -36.270 1.00 79.56 97 ALA A CA 1
ATOM 738 C C . ALA A 1 97 ? 18.785 2.955 -35.091 1.00 79.56 97 ALA A C 1
ATOM 740 O O . ALA A 1 97 ? 18.477 3.597 -34.091 1.00 79.56 97 ALA A O 1
ATOM 741 N N . TYR A 1 98 ? 18.624 1.627 -35.151 1.00 87.94 98 TYR A N 1
ATOM 742 C CA . TYR A 1 98 ? 18.149 0.859 -33.995 1.00 87.94 98 TYR A CA 1
ATOM 743 C C . TYR A 1 98 ? 19.113 0.936 -32.810 1.00 87.94 98 TYR A C 1
ATOM 745 O O . TYR A 1 98 ? 18.672 1.148 -31.686 1.00 87.94 98 TYR A O 1
ATOM 753 N N . TRP A 1 99 ? 20.420 0.794 -33.044 1.00 87.69 99 TRP A N 1
ATOM 754 C CA . TRP A 1 99 ? 21.418 0.927 -31.983 1.00 87.69 99 TRP A CA 1
ATOM 755 C C . TRP A 1 99 ? 21.463 2.350 -31.412 1.00 87.69 99 TRP A C 1
ATOM 757 O O . TRP A 1 99 ? 21.586 2.528 -30.206 1.00 87.69 99 TRP A O 1
ATOM 767 N N . GLY A 1 100 ? 21.279 3.365 -32.255 1.00 80.38 100 GLY A N 1
ATOM 768 C CA . GLY A 1 100 ? 21.122 4.754 -31.839 1.00 80.38 100 GLY A CA 1
ATOM 769 C C . GLY A 1 100 ? 19.938 4.965 -30.895 1.00 80.38 100 GLY A C 1
ATOM 770 O O . GLY A 1 100 ? 20.104 5.615 -29.869 1.00 80.38 100 GLY A O 1
ATOM 771 N N . LEU A 1 101 ? 18.779 4.359 -31.182 1.00 88.50 101 LEU A N 1
ATOM 772 C CA . LEU A 1 101 ? 17.615 4.390 -30.284 1.00 88.50 101 LEU A CA 1
ATOM 773 C C . LEU A 1 101 ? 17.879 3.691 -28.950 1.00 88.50 101 LEU A C 1
ATOM 775 O O . LEU A 1 101 ? 17.475 4.210 -27.915 1.00 88.50 101 LEU A O 1
ATOM 779 N N . VAL A 1 102 ? 18.588 2.554 -28.956 1.00 88.56 102 VAL A N 1
ATOM 780 C CA . VAL A 1 102 ? 19.044 1.917 -27.708 1.00 88.56 102 VAL A CA 1
ATOM 781 C C . VAL A 1 102 ? 19.853 2.919 -26.903 1.00 88.56 102 VAL A C 1
ATOM 783 O O . VAL A 1 102 ? 19.520 3.170 -25.753 1.00 88.56 102 VAL A O 1
ATOM 786 N N . ARG A 1 103 ? 20.860 3.544 -27.525 1.00 85.12 103 ARG A N 1
ATOM 787 C CA . ARG A 1 103 ? 21.718 4.521 -26.852 1.00 85.12 103 ARG A CA 1
ATOM 788 C C . ARG A 1 103 ? 20.908 5.664 -26.253 1.00 85.12 103 ARG A C 1
ATOM 790 O O . ARG A 1 103 ? 21.072 5.886 -25.066 1.00 85.12 103 ARG A O 1
ATOM 797 N N . VAL A 1 104 ? 20.010 6.294 -27.020 1.00 84.94 104 VAL A N 1
ATOM 798 C CA . VAL A 1 104 ? 19.116 7.372 -26.543 1.00 84.94 104 VAL A CA 1
ATOM 799 C C . VAL A 1 104 ? 18.343 6.945 -25.296 1.00 84.94 104 VAL A C 1
ATOM 801 O O . VAL A 1 104 ? 18.404 7.641 -24.290 1.00 84.94 104 VAL A O 1
ATOM 804 N N . LEU A 1 105 ? 17.685 5.781 -25.330 1.00 84.12 105 LEU A N 1
ATOM 805 C CA . LEU A 1 105 ? 16.929 5.268 -24.181 1.00 84.12 105 LEU A CA 1
ATOM 806 C C . LEU A 1 105 ? 17.831 4.928 -22.987 1.00 84.12 105 LEU A C 1
ATOM 808 O O . LEU A 1 105 ? 17.407 5.030 -21.844 1.00 84.12 105 LEU A O 1
ATOM 812 N N . THR A 1 106 ? 19.075 4.524 -23.251 1.00 80.44 106 THR A N 1
ATOM 813 C CA . THR A 1 106 ? 20.040 4.127 -22.217 1.00 80.44 106 THR A CA 1
ATOM 814 C C . THR A 1 106 ? 20.911 5.267 -21.683 1.00 80.44 106 THR A C 1
ATOM 816 O O . THR A 1 106 ? 21.724 5.014 -20.795 1.00 80.44 106 THR A O 1
ATOM 819 N N . VAL A 1 107 ? 20.802 6.498 -22.209 1.00 77.25 107 VAL A N 1
ATOM 820 C CA . VAL A 1 107 ? 21.579 7.658 -21.711 1.00 77.25 107 VAL A CA 1
ATOM 821 C C . VAL A 1 107 ? 21.318 7.853 -20.219 1.00 77.25 107 VAL A C 1
ATOM 823 O O . VAL A 1 107 ? 22.261 7.983 -19.442 1.00 77.25 107 VAL A O 1
ATOM 826 N N . ASN A 1 108 ? 20.055 7.724 -19.819 1.00 66.50 108 ASN A N 1
ATOM 827 C CA . ASN A 1 108 ? 19.593 7.953 -18.455 1.00 66.50 108 ASN A CA 1
ATOM 828 C C . ASN A 1 108 ? 19.567 6.673 -17.615 1.00 66.50 108 ASN A C 1
ATOM 830 O O . ASN A 1 108 ? 18.939 6.623 -16.565 1.00 66.50 108 ASN A O 1
ATOM 834 N N . PHE A 1 109 ? 20.278 5.612 -18.021 1.00 67.75 109 PHE A N 1
ATOM 835 C CA . PHE A 1 109 ? 20.354 4.395 -17.200 1.00 67.75 109 PHE A CA 1
ATOM 836 C C . PHE A 1 109 ? 21.160 4.569 -15.898 1.00 67.75 109 PHE A C 1
ATOM 838 O O . PHE A 1 109 ? 21.425 3.603 -15.181 1.00 67.75 109 PHE A O 1
ATOM 845 N N . HIS A 1 110 ? 21.586 5.799 -15.622 1.00 58.16 110 HIS A N 1
ATOM 846 C CA . HIS A 1 110 ? 22.156 6.235 -14.359 1.00 58.16 110 HIS A CA 1
ATOM 847 C C . HIS A 1 110 ? 21.098 6.730 -13.36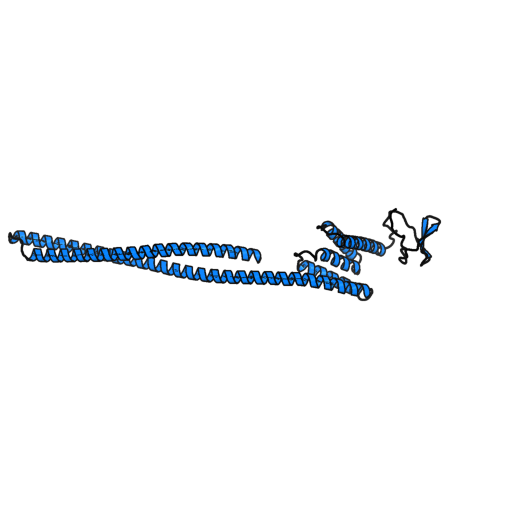2 1.00 58.16 110 HIS A C 1
ATOM 849 O O . HIS A 1 110 ? 21.425 6.823 -12.182 1.00 58.16 110 HIS A O 1
ATOM 855 N N . ASP A 1 111 ? 19.867 6.992 -13.808 1.00 60.59 111 ASP A N 1
ATOM 856 C CA . ASP A 1 111 ? 18.783 7.477 -12.958 1.00 60.59 111 ASP A CA 1
ATOM 857 C C . ASP A 1 111 ? 18.074 6.316 -12.253 1.00 60.59 111 ASP A C 1
ATOM 859 O O . ASP A 1 111 ? 17.861 5.243 -12.821 1.00 60.59 111 ASP A O 1
ATOM 863 N N . GLU A 1 112 ? 17.655 6.541 -11.008 1.00 58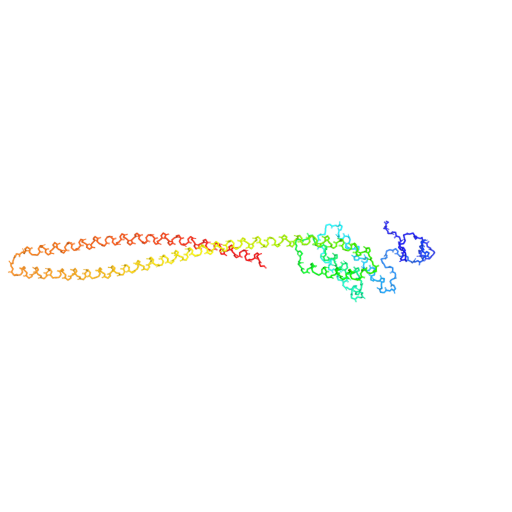.59 112 GLU A N 1
ATOM 864 C CA . GLU A 1 112 ? 16.988 5.538 -10.160 1.00 58.59 112 GLU A CA 1
ATOM 865 C C . GLU A 1 112 ? 15.581 5.145 -10.667 1.00 58.59 112 GLU A C 1
ATOM 867 O O . GLU A 1 112 ? 14.996 4.179 -10.187 1.00 58.59 112 GLU A O 1
ATOM 872 N N . ASN A 1 113 ? 15.050 5.845 -11.677 1.00 62.00 113 ASN A N 1
ATOM 873 C CA . ASN A 1 113 ? 13.646 5.771 -12.103 1.00 62.00 113 ASN A CA 1
ATOM 874 C C . ASN A 1 113 ? 13.406 5.099 -13.468 1.00 62.00 113 ASN A C 1
ATOM 876 O O . ASN A 1 113 ? 12.375 5.338 -14.098 1.00 62.00 113 ASN A O 1
ATOM 880 N N . ILE A 1 114 ? 14.319 4.253 -13.951 1.00 71.12 114 ILE A N 1
ATOM 881 C CA . ILE A 1 114 ? 14.121 3.554 -15.233 1.00 71.12 114 ILE A CA 1
ATOM 882 C C . ILE A 1 114 ? 12.921 2.610 -15.124 1.00 71.12 114 ILE A C 1
ATOM 884 O O . ILE A 1 114 ? 12.926 1.659 -14.340 1.00 71.12 114 ILE A O 1
ATOM 888 N N . SER A 1 115 ? 11.902 2.805 -15.957 1.00 77.06 115 SER A N 1
ATOM 889 C CA . SER A 1 115 ? 10.740 1.919 -15.964 1.00 77.06 115 SER A CA 1
ATOM 890 C C . SER A 1 115 ? 11.037 0.583 -16.663 1.00 77.06 115 SER A C 1
ATOM 892 O O . SER A 1 115 ? 11.795 0.493 -17.636 1.00 77.06 115 SER A O 1
ATOM 894 N N . ARG A 1 116 ? 10.352 -0.493 -16.241 1.00 80.56 116 ARG A N 1
ATOM 895 C CA . ARG A 1 116 ? 10.389 -1.793 -16.950 1.00 80.56 116 ARG A CA 1
ATOM 896 C C . ARG A 1 116 ? 9.948 -1.668 -18.416 1.00 80.56 116 ARG A C 1
ATOM 898 O O . ARG A 1 116 ? 10.411 -2.439 -19.257 1.00 80.56 116 ARG A O 1
ATOM 905 N N . SER A 1 117 ? 9.074 -0.709 -18.727 1.00 83.81 117 SER A N 1
ATOM 906 C CA . SER A 1 117 ? 8.638 -0.400 -20.093 1.00 83.81 117 SER A CA 1
ATOM 907 C C . SER A 1 117 ? 9.764 0.154 -20.961 1.00 83.81 117 SER A C 1
ATOM 909 O O . SER A 1 117 ? 9.976 -0.368 -22.054 1.00 83.81 117 SER A O 1
ATOM 911 N N . GLU A 1 118 ? 10.513 1.148 -20.478 1.00 85.44 118 GLU A N 1
ATOM 912 C CA . GLU A 1 118 ? 11.628 1.754 -21.223 1.00 85.44 118 GLU A CA 1
ATOM 913 C C . GLU A 1 118 ? 12.751 0.742 -21.448 1.00 85.44 118 GLU A C 1
ATOM 915 O O . GLU A 1 118 ? 13.281 0.624 -22.555 1.00 85.44 118 GLU A O 1
ATOM 920 N N . PHE A 1 119 ? 13.054 -0.075 -20.432 1.00 88.00 119 PHE A N 1
ATOM 921 C CA . PHE A 1 119 ? 14.000 -1.177 -20.586 1.00 88.00 119 PHE A CA 1
ATOM 922 C C . PHE A 1 119 ? 13.539 -2.195 -21.642 1.00 88.00 119 PHE A C 1
ATOM 924 O O . PHE A 1 119 ? 14.330 -2.619 -22.491 1.00 88.00 119 PHE A O 1
ATOM 931 N N . GLY A 1 120 ? 12.255 -2.569 -21.632 1.00 89.38 120 GLY A N 1
ATOM 932 C CA . GLY A 1 120 ? 11.674 -3.475 -22.625 1.00 89.38 120 GLY A CA 1
ATOM 933 C C . GLY A 1 120 ? 11.720 -2.911 -24.049 1.00 89.38 120 GLY A C 1
ATOM 934 O O . GLY A 1 120 ? 11.997 -3.642 -25.006 1.00 89.38 120 GLY A O 1
ATOM 935 N N . GLU A 1 121 ? 11.507 -1.605 -24.203 1.00 92.06 121 GLU A N 1
ATOM 936 C CA . GLU A 1 121 ? 11.629 -0.922 -25.489 1.00 92.06 121 GLU A CA 1
ATOM 937 C C . GLU A 1 121 ? 13.081 -0.907 -25.990 1.00 92.06 121 GLU A C 1
ATOM 939 O O . GLU A 1 121 ? 13.347 -1.333 -27.122 1.00 92.06 121 GLU A O 1
ATOM 944 N N . ALA A 1 122 ? 14.037 -0.528 -25.136 1.00 91.50 122 ALA A N 1
ATOM 945 C CA . ALA A 1 122 ? 15.461 -0.566 -25.461 1.00 91.50 122 ALA A CA 1
ATOM 946 C C . ALA A 1 122 ? 15.906 -1.984 -25.859 1.00 91.50 122 ALA A C 1
ATOM 948 O O . ALA A 1 122 ? 16.591 -2.172 -26.867 1.00 91.50 122 ALA A O 1
ATOM 949 N N . GLN A 1 123 ? 15.438 -3.010 -25.141 1.00 94.50 123 GLN A N 1
ATOM 950 C CA . GLN A 1 123 ? 15.720 -4.408 -25.467 1.00 94.50 123 GLN A CA 1
ATOM 951 C C . GLN A 1 123 ? 15.159 -4.808 -26.840 1.00 94.50 123 GLN A C 1
ATOM 953 O O . GLN A 1 123 ? 15.808 -5.533 -27.602 1.00 94.50 123 GLN A O 1
ATOM 958 N N . SER A 1 124 ? 13.969 -4.320 -27.194 1.00 95.75 124 SER A N 1
ATOM 959 C CA . SER A 1 124 ? 13.363 -4.545 -28.510 1.00 95.75 124 SER A CA 1
ATOM 960 C C . SER A 1 124 ? 14.204 -3.937 -29.637 1.00 95.75 124 SER A C 1
ATOM 962 O O . SER A 1 124 ? 14.475 -4.616 -30.635 1.00 95.75 124 SER A O 1
ATOM 964 N N . TYR A 1 125 ? 14.674 -2.693 -29.483 1.00 95.00 125 TYR A N 1
ATOM 965 C CA . TYR A 1 125 ? 15.562 -2.062 -30.467 1.00 95.00 125 TYR A CA 1
ATOM 966 C C . TYR A 1 125 ? 16.923 -2.751 -30.552 1.00 95.00 125 TYR A C 1
ATOM 968 O O . TYR A 1 125 ? 17.403 -2.993 -31.659 1.00 95.00 125 TYR A O 1
ATOM 976 N N . TYR A 1 126 ? 17.499 -3.163 -29.424 1.00 95.44 126 TYR A N 1
ATOM 977 C CA . TYR A 1 126 ? 18.748 -3.923 -29.389 1.00 95.44 126 TYR A CA 1
ATOM 978 C C . TYR A 1 126 ? 18.646 -5.229 -30.185 1.00 95.44 126 TYR A C 1
ATOM 980 O O . TYR A 1 126 ? 19.479 -5.503 -31.051 1.00 95.44 126 TYR A O 1
ATOM 988 N N . ASN A 1 127 ? 17.578 -6.002 -29.976 1.00 95.81 127 ASN A N 1
ATOM 989 C CA . ASN A 1 127 ? 17.352 -7.244 -30.716 1.00 95.81 127 ASN A CA 1
ATOM 990 C C . ASN A 1 127 ? 17.216 -7.002 -32.229 1.00 95.81 127 ASN A C 1
ATOM 992 O O . ASN A 1 127 ? 17.711 -7.795 -33.035 1.00 95.81 127 ASN A O 1
ATOM 996 N N . LYS A 1 128 ? 16.578 -5.895 -32.637 1.00 94.12 128 LYS A N 1
ATOM 997 C CA . LYS A 1 128 ? 16.489 -5.498 -34.053 1.00 94.12 128 LYS A CA 1
ATOM 998 C C . LYS A 1 128 ? 17.855 -5.096 -34.612 1.00 94.12 128 LYS A C 1
ATOM 1000 O O . LYS A 1 128 ? 18.204 -5.556 -35.698 1.00 94.12 128 LYS A O 1
ATOM 1005 N N . ALA A 1 129 ? 18.637 -4.305 -33.875 1.00 90.06 129 ALA A N 1
ATOM 1006 C CA . ALA A 1 129 ? 19.988 -3.906 -34.268 1.00 90.06 129 ALA A CA 1
ATOM 1007 C C . ALA A 1 129 ? 20.878 -5.134 -34.504 1.00 90.06 129 ALA A C 1
ATOM 1009 O O . ALA A 1 129 ? 21.465 -5.270 -35.578 1.00 90.06 129 ALA A O 1
ATOM 1010 N N . LEU A 1 130 ? 20.888 -6.079 -33.556 1.00 92.81 130 LEU A N 1
ATOM 1011 C CA . LEU A 1 130 ? 21.617 -7.337 -33.703 1.00 92.81 130 LEU A CA 1
ATOM 1012 C C . LEU A 1 130 ? 21.189 -8.093 -34.957 1.00 92.81 130 LEU A C 1
ATOM 1014 O O . LEU A 1 130 ? 22.036 -8.433 -35.777 1.00 92.81 130 LEU A O 1
ATOM 1018 N N . ARG A 1 131 ? 19.883 -8.302 -35.146 1.00 92.31 131 ARG A N 1
ATOM 1019 C CA . ARG A 1 131 ? 19.352 -9.065 -36.282 1.00 92.31 131 ARG A CA 1
ATOM 1020 C C . ARG A 1 131 ? 19.810 -8.513 -37.635 1.00 92.31 131 ARG A C 1
ATOM 1022 O O . ARG A 1 131 ? 20.091 -9.292 -38.542 1.00 92.31 131 ARG A O 1
ATOM 1029 N N . PHE A 1 132 ? 19.856 -7.190 -37.792 1.00 85.12 132 PHE A N 1
ATOM 1030 C CA . PHE A 1 132 ? 20.272 -6.561 -39.049 1.00 85.12 132 PHE A CA 1
ATOM 1031 C C . PHE A 1 132 ? 21.799 -6.472 -39.209 1.00 85.12 132 PHE A C 1
ATOM 1033 O O . PHE A 1 132 ? 22.284 -6.439 -40.343 1.00 85.12 132 PHE A O 1
ATOM 1040 N N . ALA A 1 133 ? 22.560 -6.481 -38.110 1.00 80.88 133 ALA A N 1
ATOM 1041 C CA . ALA A 1 133 ? 24.020 -6.395 -38.127 1.00 80.88 133 ALA A CA 1
ATOM 1042 C C . ALA A 1 133 ? 24.736 -7.762 -38.193 1.00 80.88 133 ALA A C 1
ATOM 1044 O O . ALA A 1 133 ? 25.813 -7.851 -38.781 1.00 80.88 133 ALA A O 1
ATOM 1045 N N . GLU A 1 134 ? 24.140 -8.830 -37.645 1.00 81.06 134 GLU A N 1
ATOM 1046 C CA . GLU A 1 134 ? 24.800 -10.111 -37.316 1.00 81.06 134 GLU A CA 1
ATOM 1047 C C . GLU A 1 134 ? 25.572 -10.763 -38.470 1.00 81.06 134 GLU A C 1
ATOM 1049 O O . GLU A 1 134 ? 26.655 -11.303 -38.260 1.00 81.06 134 GLU A O 1
ATOM 1054 N N . ALA A 1 135 ? 25.062 -10.672 -39.700 1.00 74.06 135 ALA A N 1
ATOM 1055 C CA . ALA A 1 135 ? 25.698 -11.288 -40.866 1.00 74.06 135 ALA A CA 1
ATOM 1056 C C . ALA A 1 135 ? 26.731 -10.394 -41.577 1.00 74.06 135 ALA A C 1
ATOM 1058 O O . ALA A 1 135 ? 27.524 -10.897 -42.369 1.00 74.06 135 ALA A O 1
ATOM 1059 N N . ARG A 1 136 ? 26.690 -9.073 -41.362 1.00 77.06 136 ARG A N 1
ATOM 1060 C CA . ARG A 1 136 ? 27.464 -8.091 -42.149 1.00 77.06 136 ARG A CA 1
ATOM 1061 C C . ARG A 1 136 ? 28.529 -7.359 -41.333 1.00 77.06 136 ARG A C 1
ATOM 1063 O O . ARG A 1 136 ? 29.502 -6.899 -41.919 1.00 77.06 136 ARG A O 1
ATOM 1070 N N . TYR A 1 137 ? 28.352 -7.277 -40.015 1.00 80.25 137 TYR A N 1
ATOM 1071 C CA . TYR A 1 137 ? 29.154 -6.442 -39.119 1.00 80.25 137 TYR A CA 1
ATOM 1072 C C . TYR A 1 137 ? 29.471 -7.181 -37.802 1.00 80.25 137 TYR A C 1
ATOM 1074 O O . TYR A 1 137 ? 28.940 -6.840 -36.743 1.00 80.25 137 TYR A O 1
ATOM 1082 N N . PRO A 1 138 ? 30.300 -8.241 -37.839 1.00 78.31 138 PRO A N 1
ATOM 1083 C CA . PRO A 1 138 ? 30.545 -9.094 -36.673 1.00 78.31 138 PRO A CA 1
ATOM 1084 C C . PRO A 1 138 ? 31.257 -8.368 -35.519 1.00 78.31 138 PRO A C 1
ATOM 1086 O O . PRO A 1 138 ? 30.979 -8.655 -34.354 1.00 78.31 138 PRO A O 1
ATOM 1089 N N . GLU A 1 139 ? 32.146 -7.418 -35.822 1.00 77.50 139 GLU A N 1
ATOM 1090 C CA . GLU A 1 139 ? 32.860 -6.627 -34.809 1.00 77.50 139 GLU A CA 1
ATOM 1091 C C . GLU A 1 139 ? 31.916 -5.666 -34.073 1.00 77.50 139 GLU A C 1
ATOM 1093 O O . GLU A 1 139 ? 31.897 -5.638 -32.840 1.00 77.50 139 GLU A O 1
ATOM 1098 N N . ASP A 1 140 ? 31.054 -4.960 -34.811 1.00 78.19 140 ASP A N 1
ATOM 1099 C CA . ASP A 1 140 ? 30.029 -4.084 -34.233 1.00 78.19 140 ASP A CA 1
ATOM 1100 C C . ASP A 1 140 ? 29.053 -4.867 -33.349 1.00 78.19 140 ASP A C 1
ATOM 1102 O O . ASP A 1 140 ? 28.698 -4.431 -32.256 1.00 78.19 140 ASP A O 1
ATOM 1106 N N . VAL A 1 141 ? 28.664 -6.070 -33.777 1.00 81.44 141 VAL A N 1
ATOM 1107 C CA . VAL A 1 141 ? 27.804 -6.984 -33.008 1.00 81.44 141 VAL A CA 1
ATOM 1108 C C . VAL A 1 141 ? 28.454 -7.411 -31.699 1.00 81.44 141 VAL A C 1
ATOM 1110 O O . VAL A 1 141 ? 27.786 -7.431 -30.662 1.00 81.44 141 VAL A O 1
ATOM 1113 N N . ALA A 1 142 ? 29.746 -7.739 -31.715 1.00 79.75 142 ALA A N 1
ATOM 1114 C CA . ALA A 1 142 ? 30.476 -8.064 -30.494 1.00 79.75 142 ALA A CA 1
ATOM 1115 C C . ALA A 1 142 ? 30.512 -6.864 -29.532 1.00 79.75 142 ALA A C 1
ATOM 1117 O O . ALA A 1 142 ? 30.285 -7.030 -28.330 1.00 79.75 142 ALA A O 1
ATOM 1118 N N . ASN A 1 143 ? 30.725 -5.654 -30.058 1.00 82.75 143 ASN A N 1
ATOM 1119 C CA . ASN A 1 143 ? 30.724 -4.436 -29.256 1.00 82.75 143 ASN A CA 1
ATOM 1120 C C . ASN A 1 143 ? 29.336 -4.124 -28.669 1.00 82.75 143 ASN A C 1
ATOM 1122 O O . ASN A 1 143 ? 29.226 -3.866 -27.470 1.00 82.75 143 ASN A O 1
ATOM 1126 N N . MET A 1 144 ? 28.273 -4.233 -29.473 1.00 85.31 144 MET A N 1
ATOM 1127 C CA . MET A 1 144 ? 26.885 -4.067 -29.027 1.00 85.31 144 MET A CA 1
ATOM 1128 C C . MET A 1 144 ? 26.536 -5.040 -27.899 1.00 85.31 144 MET A C 1
ATOM 1130 O O . MET A 1 144 ? 26.010 -4.619 -26.873 1.00 85.31 144 MET A O 1
ATOM 1134 N N . LYS A 1 145 ? 26.877 -6.330 -28.044 1.00 91.25 145 LYS A N 1
ATOM 1135 C CA . LYS A 1 145 ? 26.636 -7.352 -27.008 1.00 91.25 145 LYS A CA 1
ATOM 1136 C C . LYS A 1 145 ? 27.337 -7.020 -25.694 1.00 91.25 145 LYS A C 1
ATOM 1138 O O . LYS A 1 145 ? 26.756 -7.209 -24.627 1.00 91.25 145 LYS A O 1
ATOM 1143 N N . ARG A 1 146 ? 28.578 -6.532 -25.766 1.00 88.19 146 ARG A N 1
ATOM 1144 C CA . ARG A 1 146 ? 29.352 -6.125 -24.589 1.00 88.19 146 ARG A CA 1
ATOM 1145 C C . ARG A 1 146 ? 28.693 -4.942 -23.877 1.00 88.19 146 ARG A C 1
ATOM 1147 O O . ARG A 1 146 ? 28.419 -5.049 -22.690 1.00 88.19 146 ARG A O 1
ATOM 1154 N N . ILE A 1 147 ? 28.398 -3.865 -24.604 1.00 84.00 147 ILE A N 1
ATOM 1155 C CA . ILE A 1 147 ? 27.787 -2.652 -24.039 1.00 84.00 147 ILE A CA 1
ATOM 1156 C C . ILE A 1 147 ? 26.390 -2.954 -23.471 1.00 84.00 147 ILE A C 1
ATOM 1158 O O . ILE A 1 147 ? 26.078 -2.564 -22.350 1.00 84.00 147 ILE A O 1
ATOM 1162 N N . TRP A 1 148 ? 25.567 -3.715 -24.199 1.00 89.38 148 TRP A N 1
ATOM 1163 C CA . TRP A 1 148 ? 24.234 -4.108 -23.739 1.00 89.38 148 TRP A CA 1
ATOM 1164 C C . TRP A 1 148 ? 24.269 -4.927 -22.446 1.00 89.38 148 TRP A C 1
ATOM 1166 O O . TRP A 1 148 ? 23.436 -4.726 -21.566 1.00 89.38 148 TRP A O 1
ATOM 1176 N N . LYS A 1 149 ? 25.242 -5.837 -22.305 1.00 89.81 149 LYS A N 1
ATOM 1177 C CA . LYS A 1 149 ? 25.416 -6.613 -21.073 1.00 89.81 149 LYS A CA 1
ATOM 1178 C C . LYS A 1 149 ? 25.674 -5.703 -19.869 1.00 89.81 149 LYS A C 1
ATOM 1180 O O . LYS A 1 149 ? 25.113 -5.953 -18.804 1.00 89.81 149 LYS A O 1
ATOM 1185 N N . ASP A 1 150 ? 26.481 -4.659 -20.044 1.00 85.25 150 ASP A N 1
ATOM 1186 C CA . ASP A 1 150 ? 26.760 -3.691 -18.982 1.00 85.25 150 ASP A CA 1
ATOM 1187 C C . ASP A 1 150 ? 25.491 -2.907 -18.601 1.00 85.25 150 ASP A C 1
ATOM 1189 O O . ASP A 1 150 ? 25.201 -2.770 -17.413 1.00 85.25 150 ASP A O 1
ATOM 1193 N N . TYR A 1 151 ? 24.688 -2.469 -19.580 1.00 84.19 151 TYR A N 1
ATOM 1194 C CA . TYR A 1 151 ? 23.392 -1.820 -19.326 1.00 84.19 151 TYR A CA 1
ATOM 1195 C C . TYR A 1 151 ? 22.411 -2.734 -18.591 1.00 84.19 151 TYR A C 1
ATOM 1197 O O . TYR A 1 151 ? 21.845 -2.350 -17.569 1.00 84.19 151 TYR A O 1
ATOM 1205 N N . GLN A 1 152 ? 22.250 -3.964 -19.076 1.00 88.38 152 GLN A N 1
ATOM 1206 C CA . GLN A 1 152 ? 21.359 -4.946 -18.472 1.00 88.38 152 GLN A CA 1
ATOM 1207 C C . GLN A 1 152 ? 21.758 -5.243 -17.023 1.00 88.38 152 GLN A C 1
ATOM 1209 O O . GLN A 1 152 ? 20.894 -5.299 -16.156 1.00 88.38 152 GLN A O 1
ATOM 1214 N N . SER A 1 153 ? 23.053 -5.410 -16.742 1.00 86.44 153 SER A N 1
ATOM 1215 C CA . SER A 1 153 ? 23.519 -5.694 -15.383 1.00 86.44 153 SER A CA 1
ATOM 1216 C C . SER A 1 153 ? 23.206 -4.564 -14.402 1.00 86.44 153 SER A C 1
ATOM 1218 O O . SER A 1 153 ? 22.923 -4.849 -13.244 1.00 86.44 153 SER A O 1
ATOM 1220 N N . ARG A 1 154 ? 23.273 -3.301 -14.841 1.00 82.31 154 ARG A N 1
ATOM 1221 C CA . ARG A 1 154 ? 22.967 -2.142 -13.989 1.00 82.31 154 ARG A CA 1
ATOM 1222 C C . ARG A 1 154 ? 21.480 -2.065 -13.672 1.00 82.31 154 ARG A C 1
ATOM 1224 O O . ARG A 1 154 ? 21.118 -2.000 -12.506 1.00 82.31 154 ARG A O 1
ATOM 1231 N N . ILE A 1 155 ? 20.636 -2.160 -14.697 1.00 83.88 155 ILE A N 1
ATOM 1232 C CA . ILE A 1 155 ? 19.178 -2.091 -14.536 1.00 83.88 155 ILE A CA 1
ATOM 1233 C C . ILE A 1 155 ? 18.642 -3.235 -13.691 1.00 83.88 155 ILE A C 1
ATOM 1235 O O . ILE A 1 155 ? 17.800 -3.010 -12.831 1.00 83.88 155 ILE A O 1
ATOM 1239 N N . MET A 1 156 ? 19.124 -4.457 -13.920 1.00 84.88 156 MET A N 1
ATOM 1240 C CA . MET A 1 156 ? 18.691 -5.590 -13.105 1.00 84.88 156 MET A CA 1
ATOM 1241 C C . MET A 1 156 ? 19.048 -5.376 -11.632 1.00 84.88 156 MET A C 1
ATOM 1243 O O . MET A 1 156 ? 18.228 -5.683 -10.783 1.00 84.88 156 MET A O 1
ATOM 1247 N N . GLY A 1 157 ? 20.201 -4.765 -11.331 1.00 84.12 157 GLY A N 1
ATOM 1248 C CA . GLY A 1 157 ? 20.547 -4.382 -9.960 1.00 84.12 157 GLY A CA 1
ATOM 1249 C C . GLY A 1 157 ? 19.569 -3.374 -9.346 1.00 84.12 157 GLY A C 1
ATOM 1250 O O . GLY A 1 157 ? 19.175 -3.544 -8.199 1.00 84.12 157 GLY A O 1
ATOM 1251 N N . VAL A 1 158 ? 19.130 -2.370 -10.115 1.00 83.56 158 VAL A N 1
ATOM 1252 C CA . VAL A 1 158 ? 18.111 -1.399 -9.666 1.00 83.56 158 VAL A CA 1
ATOM 1253 C C . VAL A 1 158 ? 16.762 -2.085 -9.429 1.00 83.56 158 VAL A C 1
ATOM 1255 O O . VAL A 1 158 ? 16.119 -1.847 -8.411 1.00 83.56 158 VAL A O 1
ATOM 1258 N N . PHE A 1 159 ? 16.335 -2.972 -10.334 1.00 84.19 159 PHE A N 1
ATOM 1259 C CA . PHE A 1 159 ? 15.087 -3.722 -10.166 1.00 84.19 159 PHE A CA 1
ATOM 1260 C C . PHE A 1 159 ? 15.126 -4.681 -8.978 1.00 84.19 159 PHE A C 1
ATOM 1262 O O . PHE A 1 159 ? 14.122 -4.780 -8.279 1.00 84.19 159 PHE A O 1
ATOM 1269 N N . ASP A 1 160 ? 16.252 -5.354 -8.745 1.00 87.44 160 ASP A N 1
ATOM 1270 C CA . ASP A 1 160 ? 16.420 -6.268 -7.616 1.00 87.44 160 ASP A CA 1
ATOM 1271 C C . ASP A 1 160 ? 16.385 -5.505 -6.278 1.00 87.44 160 ASP A C 1
ATOM 1273 O O . ASP A 1 160 ? 15.728 -5.956 -5.339 1.00 87.44 160 ASP A O 1
ATOM 1277 N N . GLU A 1 161 ? 17.038 -4.337 -6.182 1.00 85.75 161 GLU A N 1
ATOM 1278 C CA . GLU A 1 161 ? 16.991 -3.513 -4.963 1.00 85.75 161 GLU A CA 1
ATOM 1279 C C . GLU A 1 161 ? 15.588 -2.937 -4.735 1.00 85.75 161 GLU A C 1
ATOM 1281 O O . GLU A 1 161 ? 15.053 -3.058 -3.638 1.00 85.75 161 GLU A O 1
ATOM 1286 N N . SER A 1 162 ? 14.934 -2.418 -5.780 1.00 84.25 162 SER A N 1
ATOM 1287 C CA . SER A 1 162 ? 13.552 -1.936 -5.678 1.00 84.25 162 SER A CA 1
ATOM 1288 C C . SER A 1 162 ? 12.587 -3.052 -5.255 1.00 84.25 162 SER A C 1
ATOM 1290 O O . SER A 1 162 ? 11.741 -2.854 -4.386 1.00 84.25 162 SER A O 1
ATOM 1292 N N . GLU A 1 163 ? 12.724 -4.262 -5.807 1.00 87.25 163 GLU A N 1
ATOM 1293 C CA . GLU A 1 163 ? 11.899 -5.411 -5.416 1.00 87.25 163 GLU A CA 1
ATOM 1294 C C . GLU A 1 163 ? 12.128 -5.814 -3.953 1.00 87.25 163 GLU A C 1
ATOM 1296 O O . GLU A 1 163 ? 11.179 -6.178 -3.246 1.00 87.25 163 GLU A O 1
ATOM 1301 N N . LYS A 1 164 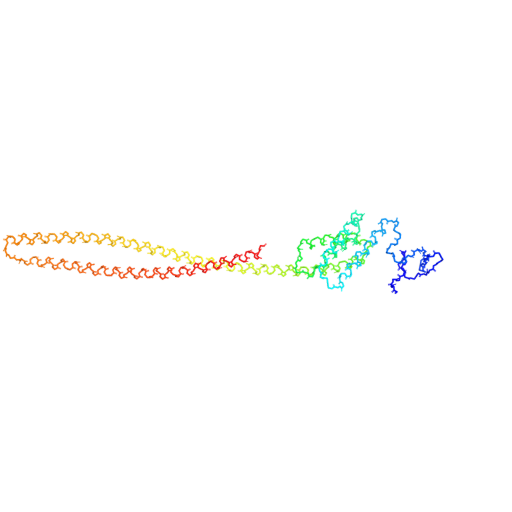? 13.370 -5.709 -3.476 1.00 89.31 164 LYS A N 1
ATOM 1302 C CA . LYS A 1 164 ? 13.718 -5.938 -2.076 1.00 89.31 164 LYS A CA 1
ATOM 1303 C C . LYS A 1 164 ? 13.102 -4.877 -1.162 1.00 89.31 164 LYS A C 1
ATOM 1305 O O . LYS A 1 164 ? 12.451 -5.261 -0.195 1.00 89.31 164 LYS A O 1
ATOM 1310 N N . GLU A 1 165 ? 13.208 -3.593 -1.497 1.00 87.56 165 GLU A N 1
ATOM 1311 C CA . GLU A 1 165 ? 12.577 -2.497 -0.745 1.00 87.56 165 GLU A CA 1
ATOM 1312 C C . GLU A 1 165 ? 11.051 -2.655 -0.680 1.00 87.56 165 GLU A C 1
ATOM 1314 O O . GLU A 1 165 ? 10.460 -2.576 0.396 1.00 87.56 165 GLU A O 1
ATOM 1319 N N . PHE A 1 166 ? 10.398 -2.975 -1.803 1.00 87.38 166 PHE A N 1
ATOM 1320 C CA . PHE A 1 166 ? 8.959 -3.268 -1.830 1.00 87.38 166 PHE A CA 1
ATOM 1321 C C . PHE A 1 166 ? 8.590 -4.475 -0.960 1.00 87.38 166 PHE A C 1
ATOM 1323 O O . PHE A 1 166 ? 7.522 -4.503 -0.342 1.00 87.38 166 PHE A O 1
ATOM 1330 N N . THR A 1 167 ? 9.449 -5.494 -0.920 1.00 90.94 167 THR A N 1
ATOM 1331 C CA . THR A 1 167 ? 9.238 -6.686 -0.092 1.00 90.94 167 THR A CA 1
ATOM 1332 C C . THR A 1 167 ? 9.390 -6.364 1.392 1.00 90.94 167 THR A C 1
ATOM 1334 O O . THR A 1 167 ? 8.564 -6.805 2.190 1.00 90.94 167 THR A O 1
ATOM 1337 N N . GLU A 1 168 ? 10.408 -5.588 1.765 1.00 92.44 168 GLU A N 1
ATOM 1338 C CA . GLU A 1 168 ? 10.623 -5.107 3.133 1.00 92.44 168 GLU A CA 1
ATOM 1339 C C . GLU A 1 168 ? 9.435 -4.255 3.594 1.00 92.44 168 GLU A C 1
ATOM 1341 O O . GLU A 1 168 ? 8.804 -4.591 4.596 1.00 92.44 168 GLU A O 1
ATOM 1346 N N . LEU A 1 169 ? 9.023 -3.275 2.786 1.00 90.56 169 LEU A N 1
ATOM 1347 C CA . LEU A 1 169 ? 7.869 -2.419 3.063 1.00 90.56 169 LEU A CA 1
ATOM 1348 C C . LEU A 1 169 ? 6.569 -3.219 3.240 1.00 90.56 169 LEU A C 1
ATOM 1350 O O . LEU A 1 169 ? 5.761 -2.947 4.128 1.00 90.56 169 LEU A O 1
ATOM 1354 N N . ARG A 1 170 ? 6.356 -4.242 2.405 1.00 91.94 170 ARG A N 1
ATOM 1355 C CA . ARG A 1 170 ? 5.195 -5.132 2.520 1.00 91.94 170 ARG A CA 1
ATOM 1356 C C . ARG A 1 170 ? 5.233 -5.972 3.795 1.00 91.94 170 ARG A C 1
ATOM 1358 O O . ARG A 1 170 ? 4.179 -6.248 4.366 1.00 91.94 170 ARG A O 1
ATOM 1365 N N . ASN A 1 171 ? 6.410 -6.423 4.219 1.00 93.81 171 ASN A N 1
ATOM 1366 C CA . ASN A 1 171 ? 6.548 -7.177 5.461 1.00 93.81 171 ASN A CA 1
ATOM 1367 C C . ASN A 1 171 ? 6.242 -6.289 6.673 1.00 93.81 171 ASN A C 1
ATOM 1369 O O . ASN A 1 171 ? 5.473 -6.722 7.528 1.00 93.81 171 ASN A O 1
ATOM 1373 N N . GLU A 1 172 ? 6.749 -5.053 6.692 1.00 93.00 172 GLU A N 1
ATOM 1374 C CA . GLU A 1 172 ? 6.441 -4.052 7.725 1.00 93.00 172 GLU A CA 1
ATOM 1375 C C . GLU A 1 172 ? 4.934 -3.758 7.795 1.00 93.00 172 GLU A C 1
ATOM 1377 O O . GLU A 1 172 ? 4.340 -3.825 8.870 1.00 93.00 172 GLU A O 1
ATOM 1382 N N . TYR A 1 173 ? 4.278 -3.549 6.646 1.00 91.00 173 TYR A N 1
ATOM 1383 C CA . TYR A 1 173 ? 2.821 -3.380 6.585 1.00 91.00 173 TYR A CA 1
ATOM 1384 C C . TYR A 1 173 ? 2.064 -4.577 7.182 1.00 91.00 173 TYR A C 1
ATOM 1386 O O . TYR A 1 173 ? 1.124 -4.398 7.954 1.00 91.00 173 TYR A O 1
ATOM 1394 N N . ASN A 1 174 ? 2.461 -5.809 6.845 1.00 92.31 174 ASN A N 1
ATOM 1395 C CA . ASN A 1 174 ? 1.798 -7.012 7.358 1.00 92.31 174 ASN A CA 1
ATOM 1396 C C . ASN A 1 174 ? 1.998 -7.192 8.871 1.00 92.31 174 ASN A C 1
ATOM 1398 O O . ASN A 1 174 ? 1.089 -7.671 9.552 1.00 92.31 174 ASN A O 1
ATOM 1402 N N . GLU A 1 175 ? 3.171 -6.830 9.395 1.00 94.75 175 GLU A N 1
ATOM 1403 C CA . GLU A 1 175 ? 3.442 -6.828 10.834 1.00 94.75 175 GLU A CA 1
ATOM 1404 C C . GLU A 1 175 ? 2.535 -5.818 11.547 1.00 94.75 175 GLU A C 1
ATOM 1406 O O . GLU A 1 175 ? 1.797 -6.196 12.460 1.00 94.75 175 GLU A O 1
ATOM 1411 N N . LEU A 1 176 ? 2.482 -4.580 11.046 1.00 92.88 176 LEU A N 1
ATOM 1412 C CA . LEU A 1 176 ? 1.623 -3.524 11.580 1.00 92.88 176 LEU A CA 1
ATOM 1413 C C . LEU A 1 176 ? 0.133 -3.899 11.523 1.00 92.88 176 LEU A C 1
ATOM 1415 O O . LEU A 1 176 ? -0.613 -3.683 12.480 1.00 92.88 176 LEU A O 1
ATOM 1419 N N . LEU A 1 177 ? -0.307 -4.517 10.425 1.00 93.38 177 LEU A N 1
ATOM 1420 C CA . LEU A 1 177 ? -1.678 -4.997 10.266 1.00 93.38 177 LEU A CA 1
ATOM 1421 C C . LEU A 1 177 ? -2.011 -6.086 11.296 1.00 93.38 177 LEU A C 1
ATOM 1423 O O . LEU A 1 177 ? -3.081 -6.053 11.906 1.00 93.38 177 LEU A O 1
ATOM 1427 N N . SER A 1 178 ? -1.089 -7.021 11.537 1.00 94.19 178 SER A N 1
ATOM 1428 C CA . SER A 1 178 ? -1.262 -8.057 12.559 1.00 94.19 178 SER A CA 1
ATOM 1429 C C . SER A 1 178 ? -1.359 -7.463 13.968 1.00 94.19 178 SER A C 1
ATOM 1431 O O . SER A 1 178 ? -2.141 -7.957 14.787 1.00 94.19 178 SER A O 1
ATOM 1433 N N . GLU A 1 179 ? -0.579 -6.426 14.281 1.00 93.50 179 GLU A N 1
ATOM 1434 C CA . GLU A 1 179 ? -0.682 -5.717 15.561 1.00 93.50 179 GLU A CA 1
ATOM 1435 C C . GLU A 1 179 ? -2.028 -5.003 15.702 1.00 93.50 179 GLU A C 1
ATOM 1437 O O . GLU A 1 179 ? -2.713 -5.162 16.720 1.00 93.50 179 GLU A O 1
ATOM 1442 N N . TYR A 1 180 ? -2.451 -4.284 14.659 1.00 91.31 180 TYR A N 1
ATOM 1443 C CA . TYR A 1 180 ? -3.748 -3.617 14.607 1.00 91.31 180 TYR A CA 1
ATOM 1444 C C . TYR A 1 180 ? -4.902 -4.594 14.864 1.00 91.31 180 TYR A C 1
ATOM 1446 O O . TYR A 1 180 ? -5.783 -4.320 15.685 1.00 91.31 180 TYR A O 1
ATOM 1454 N N . GLU A 1 181 ? -4.898 -5.758 14.208 1.00 92.19 181 GLU A N 1
ATOM 1455 C CA . GLU A 1 181 ? -5.922 -6.789 14.397 1.00 92.19 181 GLU A CA 1
ATOM 1456 C C . GLU A 1 181 ? -5.964 -7.293 15.848 1.00 92.19 181 GLU A C 1
ATOM 1458 O O . GLU A 1 181 ? -7.046 -7.378 16.441 1.00 92.19 181 GLU A O 1
ATOM 1463 N N . ALA A 1 182 ? -4.804 -7.545 16.463 1.00 91.25 182 ALA A N 1
ATOM 1464 C CA . ALA A 1 182 ? -4.714 -7.986 17.854 1.00 91.25 182 ALA A CA 1
ATOM 1465 C C . ALA A 1 182 ? -5.233 -6.924 18.845 1.00 91.25 182 ALA A C 1
ATOM 1467 O O . ALA A 1 182 ? -5.977 -7.240 19.787 1.00 91.25 182 ALA A O 1
ATOM 1468 N N . VAL A 1 183 ? -4.885 -5.650 18.631 1.00 89.25 183 VAL A N 1
ATOM 1469 C CA . VAL A 1 183 ? -5.380 -4.527 19.445 1.00 89.25 183 VAL A CA 1
ATOM 1470 C C . VAL A 1 183 ? -6.888 -4.352 19.255 1.00 89.25 183 VAL A C 1
ATOM 1472 O O . VAL A 1 183 ? -7.619 -4.201 20.239 1.00 89.25 183 VAL A O 1
ATOM 1475 N N . SER A 1 184 ? -7.380 -4.452 18.019 1.00 91.19 184 SER A N 1
ATOM 1476 C CA . SER A 1 184 ? -8.801 -4.347 17.674 1.00 91.19 184 SER A CA 1
ATOM 1477 C C . SER A 1 184 ? -9.633 -5.461 18.314 1.00 91.19 184 SER A C 1
ATOM 1479 O O . SER A 1 184 ? -10.693 -5.202 18.897 1.00 91.19 184 SER A O 1
ATOM 1481 N N . GLU A 1 185 ? -9.150 -6.705 18.300 1.00 92.62 185 GLU A N 1
ATOM 1482 C CA . GLU A 1 185 ? -9.820 -7.822 18.967 1.00 92.62 185 GLU A CA 1
ATOM 1483 C C . GLU A 1 185 ? -9.879 -7.608 20.489 1.00 92.62 185 GLU A C 1
ATOM 1485 O O . GLU A 1 185 ? -10.948 -7.720 21.103 1.00 92.62 185 GLU A O 1
ATOM 1490 N N . SER A 1 186 ? -8.757 -7.213 21.100 1.00 91.25 186 SER A N 1
ATOM 1491 C CA . SER A 1 186 ? -8.676 -6.884 22.529 1.00 91.25 186 SER A CA 1
ATOM 1492 C C . SER A 1 186 ? -9.634 -5.748 22.913 1.00 91.25 186 SER A C 1
ATOM 1494 O O . SER A 1 186 ? -10.353 -5.840 23.919 1.00 91.25 186 SER A O 1
ATOM 1496 N N . TYR A 1 187 ? -9.707 -4.702 22.086 1.00 89.00 187 TYR A N 1
ATOM 1497 C CA . TYR A 1 187 ? -10.639 -3.588 22.238 1.00 89.00 187 TYR A CA 1
ATOM 1498 C C . TYR A 1 187 ? -12.095 -4.063 22.190 1.00 89.00 187 TYR A C 1
ATOM 1500 O O . TYR A 1 187 ? -12.873 -3.776 23.106 1.00 89.00 187 TYR A O 1
ATOM 1508 N N . ASN A 1 188 ? -12.466 -4.843 21.172 1.00 90.19 188 ASN A N 1
ATOM 1509 C CA . ASN A 1 188 ? -13.826 -5.355 21.002 1.00 90.19 188 ASN A CA 1
ATOM 1510 C C . ASN A 1 188 ? -14.243 -6.275 22.156 1.00 90.19 188 ASN A C 1
ATOM 1512 O O . ASN A 1 188 ? -15.361 -6.168 22.673 1.00 90.19 188 ASN A O 1
ATOM 1516 N N . LEU A 1 189 ? -13.328 -7.121 22.632 1.00 92.19 189 LEU A N 1
ATOM 1517 C CA . LEU A 1 189 ? -13.547 -7.988 23.784 1.00 92.19 189 LEU A CA 1
ATOM 1518 C C . LEU A 1 189 ? -13.791 -7.176 25.067 1.00 92.19 189 LEU A C 1
ATOM 1520 O O . LEU A 1 189 ? -14.751 -7.442 25.799 1.00 92.19 189 LEU A O 1
ATOM 1524 N N . LYS A 1 190 ? -12.961 -6.159 25.340 1.00 90.69 190 LYS A N 1
ATOM 1525 C CA . LYS A 1 190 ? -13.144 -5.258 26.493 1.00 90.69 190 LYS A CA 1
ATOM 1526 C C . LYS A 1 190 ? -14.444 -4.468 26.389 1.00 90.69 190 LYS A C 1
ATOM 1528 O O . LYS A 1 190 ? -15.188 -4.394 27.366 1.00 90.69 190 LYS A O 1
ATOM 1533 N N . ARG A 1 191 ? -14.773 -3.957 25.202 1.00 90.38 191 ARG A N 1
ATOM 1534 C CA . ARG A 1 191 ? -16.024 -3.237 24.937 1.00 90.38 191 ARG A CA 1
ATOM 1535 C C . ARG A 1 191 ? -17.245 -4.122 25.195 1.00 90.38 191 ARG A C 1
ATOM 1537 O O . ARG A 1 191 ? -18.199 -3.680 25.835 1.00 90.38 191 ARG A O 1
ATOM 1544 N N . GLY A 1 192 ? -17.198 -5.385 24.767 1.00 90.50 192 GLY A N 1
ATOM 1545 C CA . GLY A 1 192 ? -18.242 -6.374 25.038 1.00 90.50 192 GLY A CA 1
ATOM 1546 C C . GLY A 1 192 ? -18.414 -6.670 26.532 1.00 90.50 192 GLY A C 1
ATOM 1547 O O . GLY A 1 192 ? -19.542 -6.698 27.033 1.00 90.50 192 GLY A O 1
ATOM 1548 N N . ARG A 1 193 ? -17.307 -6.825 27.276 1.00 89.19 193 ARG A N 1
ATOM 1549 C CA . ARG A 1 193 ? -17.343 -6.986 28.743 1.00 89.19 193 ARG A CA 1
ATOM 1550 C C . ARG A 1 193 ? -17.961 -5.769 29.428 1.00 89.19 193 ARG A C 1
ATOM 1552 O O . ARG A 1 193 ? -18.845 -5.948 30.264 1.00 89.19 193 ARG A O 1
ATOM 1559 N N . LEU A 1 194 ? -17.564 -4.559 29.035 1.00 89.44 194 LEU A N 1
ATOM 1560 C CA . LEU A 1 194 ? -18.092 -3.310 29.588 1.00 89.44 194 LEU A CA 1
ATOM 1561 C C . LEU A 1 194 ? -19.608 -3.194 29.368 1.00 89.44 194 LEU A C 1
ATOM 1563 O O . LEU A 1 194 ? -20.356 -2.936 30.312 1.00 89.44 194 LEU A O 1
ATOM 1567 N N . ALA A 1 195 ? -20.077 -3.474 28.147 1.00 89.56 195 ALA A N 1
ATOM 1568 C CA . ALA A 1 195 ? -21.500 -3.470 27.810 1.00 89.56 195 ALA A CA 1
ATOM 1569 C C . ALA A 1 195 ? -22.297 -4.494 28.640 1.00 89.56 195 ALA A C 1
ATOM 1571 O O . ALA A 1 195 ? -23.380 -4.184 29.144 1.00 89.56 195 ALA A O 1
ATOM 1572 N N . ASN A 1 196 ? -21.750 -5.697 28.846 1.00 89.75 196 ASN A N 1
ATOM 1573 C CA . ASN A 1 196 ? -22.377 -6.719 29.684 1.00 89.75 196 ASN A CA 1
ATOM 1574 C C . ASN A 1 196 ? -22.424 -6.297 31.166 1.00 89.75 196 ASN A C 1
ATOM 1576 O O . ASN A 1 196 ? -23.454 -6.441 31.827 1.00 89.75 196 ASN A O 1
ATOM 1580 N N . THR A 1 197 ? -21.344 -5.716 31.698 1.00 84.62 197 THR A N 1
ATOM 1581 C CA . THR A 1 197 ? -21.302 -5.177 33.068 1.00 84.62 197 THR A CA 1
ATOM 1582 C C . THR A 1 197 ? -22.333 -4.064 33.262 1.00 84.62 197 THR A C 1
ATOM 1584 O O . THR A 1 197 ? -23.079 -4.080 34.246 1.00 84.62 197 THR A O 1
ATOM 1587 N N . GLN A 1 198 ? -22.451 -3.147 32.297 1.00 87.50 198 GLN A N 1
ATOM 1588 C CA . GLN A 1 198 ? -23.451 -2.080 32.310 1.00 87.50 198 GLN A CA 1
ATOM 1589 C C . GLN A 1 198 ? -24.880 -2.641 32.277 1.00 87.50 198 GLN A C 1
ATOM 1591 O O . GLN A 1 198 ? -25.730 -2.227 33.069 1.00 87.50 198 GLN A O 1
ATOM 1596 N N . HIS A 1 199 ? -25.140 -3.639 31.429 1.00 88.44 199 HIS A N 1
ATOM 1597 C CA . HIS A 1 199 ? -26.435 -4.313 31.373 1.00 88.44 199 HIS A CA 1
ATOM 1598 C C . HIS A 1 199 ? -26.785 -5.010 32.700 1.00 88.44 199 HIS A C 1
ATOM 1600 O O . HIS A 1 199 ? -27.892 -4.851 33.222 1.00 88.44 199 HIS A O 1
ATOM 1606 N N . ASN A 1 200 ? -25.830 -5.731 33.295 1.00 85.00 200 ASN A N 1
ATOM 1607 C CA . ASN A 1 200 ? -26.001 -6.404 34.583 1.00 85.00 200 ASN A CA 1
ATOM 1608 C C . ASN A 1 200 ? -26.279 -5.418 35.726 1.00 85.00 200 ASN A C 1
ATOM 1610 O O . ASN A 1 200 ? -27.118 -5.693 36.591 1.00 85.00 200 ASN A O 1
ATOM 1614 N N . LEU A 1 201 ? -25.612 -4.261 35.728 1.00 83.69 201 LEU A N 1
ATOM 1615 C CA . LEU A 1 201 ? -25.884 -3.181 36.676 1.00 83.69 201 LEU A CA 1
ATOM 1616 C C . LEU A 1 201 ? -27.312 -2.666 36.552 1.00 83.69 201 LEU A C 1
ATOM 1618 O O . LEU A 1 201 ? -28.005 -2.533 37.562 1.00 83.69 201 LEU A O 1
ATOM 1622 N N . GLU A 1 202 ? -27.771 -2.422 35.330 1.00 86.25 202 GLU A N 1
ATOM 1623 C CA . GLU A 1 202 ? -29.107 -1.889 35.089 1.00 86.25 202 GLU A CA 1
ATOM 1624 C C . GLU A 1 202 ? -30.196 -2.894 35.490 1.00 86.25 202 GLU A C 1
ATOM 1626 O O . GLU A 1 202 ? -31.165 -2.544 36.173 1.00 86.25 202 GLU A O 1
ATOM 1631 N N . GLN A 1 203 ? -29.987 -4.183 35.200 1.00 87.50 203 GLN A N 1
ATOM 1632 C CA . GLN A 1 203 ? -30.861 -5.247 35.694 1.00 87.50 203 GLN A CA 1
ATOM 1633 C C . GLN A 1 203 ? -30.899 -5.308 37.229 1.00 87.50 203 GLN A C 1
ATOM 1635 O O . GLN A 1 203 ? -31.975 -5.464 37.820 1.00 87.50 203 GLN A O 1
ATOM 1640 N N . ARG A 1 204 ? -29.745 -5.187 37.902 1.00 82.56 204 ARG A N 1
ATOM 1641 C CA . ARG A 1 204 ? -29.674 -5.166 39.374 1.00 82.56 204 ARG A CA 1
ATOM 1642 C C . ARG A 1 204 ? -30.409 -3.955 39.947 1.00 82.56 204 ARG A C 1
ATOM 1644 O O . ARG A 1 204 ? -31.224 -4.139 40.853 1.00 82.56 204 ARG A O 1
ATOM 1651 N N . LYS A 1 205 ? -30.216 -2.760 39.377 1.00 82.06 205 LYS A N 1
ATOM 1652 C CA . LYS A 1 205 ? -30.955 -1.539 39.746 1.00 82.06 205 LYS A CA 1
ATOM 1653 C C . LYS A 1 205 ? -32.457 -1.742 39.656 1.00 82.06 205 LYS A C 1
ATOM 1655 O O . LYS A 1 205 ? -33.168 -1.487 40.628 1.00 82.06 205 LYS A O 1
ATOM 1660 N N . GLN A 1 206 ? -32.947 -2.288 38.548 1.00 85.38 206 GLN A N 1
ATOM 1661 C CA . GLN A 1 206 ? -34.374 -2.557 38.389 1.00 85.38 206 GLN A CA 1
ATOM 1662 C C . GLN A 1 206 ? -34.905 -3.568 39.415 1.00 85.38 206 GLN A C 1
ATOM 1664 O O . GLN A 1 206 ? -35.980 -3.350 39.984 1.00 85.38 206 GLN A O 1
ATOM 1669 N N . LYS A 1 207 ? -34.169 -4.656 39.689 1.00 83.75 207 LYS A N 1
ATOM 1670 C CA . LYS A 1 207 ? -34.553 -5.653 40.707 1.00 83.75 207 LYS A CA 1
ATOM 1671 C C . LYS A 1 207 ? -34.638 -5.027 42.100 1.00 83.75 207 LYS A C 1
ATOM 1673 O O . LYS A 1 207 ? -35.624 -5.250 42.801 1.00 83.75 207 LYS A O 1
ATOM 1678 N N . VAL A 1 208 ? -33.662 -4.203 42.479 1.00 77.69 208 VAL A N 1
ATOM 1679 C CA . VAL A 1 208 ? -33.647 -3.543 43.793 1.00 77.69 208 VAL A CA 1
ATOM 1680 C C . VAL A 1 208 ? -34.740 -2.490 43.917 1.00 77.69 208 VAL A C 1
ATOM 1682 O O . VAL A 1 208 ? -35.432 -2.467 44.932 1.00 77.69 208 VAL A O 1
ATOM 1685 N N . VAL A 1 209 ? -34.991 -1.685 42.883 1.00 76.75 209 VAL A N 1
ATOM 1686 C CA . VAL A 1 209 ? -36.105 -0.722 42.886 1.00 76.75 209 VAL A CA 1
ATOM 1687 C C . VAL A 1 209 ? -37.452 -1.436 43.039 1.00 76.75 209 VAL A C 1
ATOM 1689 O O . VAL A 1 209 ? -38.302 -0.982 43.808 1.00 76.75 209 VAL A O 1
ATOM 1692 N N . LYS A 1 210 ? -37.656 -2.572 42.357 1.00 82.81 210 LYS A N 1
ATOM 1693 C CA . LYS A 1 210 ? -38.873 -3.392 42.506 1.00 82.81 210 LYS A CA 1
ATOM 1694 C C . LYS A 1 210 ? -39.008 -3.952 43.927 1.00 82.81 210 LYS A C 1
ATOM 1696 O O . LYS A 1 210 ? -40.071 -3.804 44.529 1.00 82.81 210 LYS A O 1
ATOM 1701 N N . ALA A 1 211 ? -37.940 -4.534 44.477 1.00 77.31 211 ALA A N 1
ATOM 1702 C CA . ALA A 1 211 ? -37.929 -5.069 45.839 1.00 77.31 211 ALA A CA 1
ATOM 1703 C C . ALA A 1 211 ? -38.176 -3.978 46.894 1.00 77.31 211 ALA A C 1
ATOM 1705 O O . ALA A 1 211 ? -38.948 -4.182 47.827 1.00 77.31 211 ALA A O 1
ATOM 1706 N N . PHE A 1 212 ? -37.587 -2.794 46.716 1.00 74.38 212 PHE A N 1
ATOM 1707 C CA . PHE A 1 212 ? -37.792 -1.649 47.599 1.00 74.38 212 PHE A CA 1
ATOM 1708 C C . PHE A 1 212 ? -39.233 -1.138 47.545 1.00 74.38 212 PHE A C 1
ATOM 1710 O O . PHE A 1 212 ? -39.851 -0.951 48.588 1.00 74.38 212 PHE A O 1
ATOM 1717 N N . LYS A 1 213 ? -39.812 -0.977 46.346 1.00 76.25 213 LYS A N 1
ATOM 1718 C CA . LYS A 1 213 ? -41.229 -0.600 46.198 1.00 76.25 213 LYS A CA 1
ATOM 1719 C C . LYS A 1 213 ? -42.156 -1.590 46.907 1.00 76.25 213 LYS A C 1
ATOM 1721 O O . LYS A 1 213 ? -43.131 -1.165 47.520 1.00 76.25 213 LYS A O 1
ATOM 1726 N N . LEU A 1 214 ? -41.858 -2.889 46.840 1.00 80.75 214 LEU A N 1
ATOM 1727 C CA . LEU A 1 214 ? -42.612 -3.913 47.563 1.00 80.75 214 LEU A CA 1
ATOM 1728 C C . LEU A 1 214 ? -42.434 -3.777 49.083 1.00 80.75 214 LEU A C 1
ATOM 1730 O O . LEU A 1 214 ? -43.427 -3.742 49.801 1.00 80.75 214 LEU A O 1
ATOM 1734 N N . ALA A 1 215 ? -41.197 -3.638 49.564 1.00 74.44 215 ALA A N 1
ATOM 1735 C CA . ALA A 1 215 ? -40.898 -3.484 50.988 1.00 74.44 215 ALA A CA 1
ATOM 1736 C C . ALA A 1 215 ? -41.563 -2.239 51.592 1.00 74.44 215 ALA A C 1
ATOM 1738 O O . ALA A 1 215 ? -42.156 -2.321 52.661 1.00 74.44 215 ALA A O 1
ATOM 1739 N N . VAL A 1 216 ? -41.542 -1.105 50.884 1.00 75.19 216 VAL A N 1
ATOM 1740 C CA . VAL A 1 216 ? -42.232 0.123 51.308 1.00 75.19 216 VAL A CA 1
ATOM 1741 C C . VAL A 1 216 ? -43.743 -0.089 51.379 1.00 75.19 216 VAL A C 1
ATOM 1743 O O . VAL A 1 216 ? -44.361 0.322 52.356 1.00 75.19 216 VAL A O 1
ATOM 1746 N N . LYS A 1 217 ? -44.349 -0.773 50.396 1.00 80.88 217 LYS A N 1
ATOM 1747 C CA . LYS A 1 217 ? -45.778 -1.127 50.453 1.00 80.88 217 LYS A CA 1
ATOM 1748 C C . LYS A 1 217 ? -46.097 -1.990 51.678 1.00 80.88 217 LYS A C 1
ATOM 1750 O O . LYS A 1 217 ? -47.064 -1.700 52.373 1.00 80.88 217 LYS A O 1
ATOM 1755 N N . VAL A 1 218 ? -45.278 -3.006 51.963 1.00 78.69 218 VAL A N 1
ATOM 1756 C CA . VAL A 1 218 ? -45.442 -3.876 53.141 1.00 78.69 218 VAL A CA 1
ATOM 1757 C C . VAL A 1 218 ? -45.283 -3.082 54.439 1.00 78.69 218 VAL A C 1
ATOM 1759 O O . VAL A 1 218 ? -46.108 -3.223 55.333 1.00 78.69 218 VAL A O 1
ATOM 1762 N N . LEU A 1 219 ? -44.283 -2.200 54.527 1.00 77.50 219 LEU A N 1
ATOM 1763 C CA . LEU A 1 219 ? -44.057 -1.345 55.693 1.00 77.50 219 LEU A CA 1
ATOM 1764 C C . LEU A 1 219 ? -45.264 -0.434 55.965 1.00 77.50 219 LEU A C 1
ATOM 1766 O O . LEU A 1 219 ? -45.723 -0.361 57.100 1.00 77.50 219 LEU A O 1
ATOM 1770 N N . ILE A 1 220 ? -45.802 0.224 54.930 1.00 78.81 220 ILE A N 1
ATOM 1771 C CA . ILE A 1 220 ? -46.981 1.095 55.055 1.00 78.81 220 ILE A CA 1
ATOM 1772 C C . ILE A 1 220 ? -48.186 0.298 55.562 1.00 78.81 220 ILE A C 1
ATOM 1774 O O . ILE A 1 220 ? -48.848 0.736 56.500 1.00 78.81 220 ILE A O 1
ATOM 1778 N N . ILE A 1 221 ? -48.448 -0.883 54.989 1.00 81.50 221 ILE A N 1
ATOM 1779 C CA . ILE A 1 221 ? -49.548 -1.754 55.428 1.00 81.50 221 ILE A CA 1
ATOM 1780 C C . ILE A 1 221 ? -49.355 -2.164 56.893 1.00 81.50 221 ILE A C 1
ATOM 1782 O O . ILE A 1 221 ? -50.284 -2.023 57.686 1.00 81.50 221 ILE A O 1
ATOM 1786 N N . SER A 1 222 ? -48.152 -2.599 57.279 1.00 75.50 222 SER A N 1
ATOM 1787 C CA . SER A 1 222 ? -47.850 -2.969 58.666 1.00 75.50 222 SER A CA 1
ATOM 1788 C C . SER A 1 222 ? -48.055 -1.804 59.634 1.00 75.50 222 SER A C 1
ATOM 1790 O O . SER A 1 222 ? -48.680 -1.995 60.672 1.00 75.50 222 SER A O 1
ATOM 1792 N N . ILE A 1 223 ? -47.602 -0.592 59.292 1.00 77.12 223 ILE A N 1
ATOM 1793 C CA . ILE A 1 223 ? -47.805 0.607 60.122 1.00 77.12 223 ILE A CA 1
ATOM 1794 C C . ILE A 1 223 ? -49.299 0.904 60.290 1.00 77.12 223 ILE A C 1
ATOM 1796 O O . ILE A 1 223 ? -49.748 1.143 61.408 1.00 77.12 223 ILE A O 1
ATOM 1800 N N . VAL A 1 224 ? -50.084 0.855 59.209 1.00 81.06 224 VAL A N 1
ATOM 1801 C CA . VAL A 1 224 ? -51.538 1.085 59.267 1.00 81.06 224 VAL A CA 1
ATOM 1802 C C . VAL A 1 224 ? -52.219 0.064 60.182 1.00 81.06 224 VAL A C 1
ATOM 1804 O O . VAL A 1 224 ? -53.049 0.445 61.005 1.00 81.06 224 VAL A O 1
ATOM 1807 N N . VAL A 1 225 ? -51.833 -1.212 60.097 1.00 80.38 225 VAL A N 1
ATOM 1808 C CA . VAL A 1 225 ? -52.358 -2.277 60.966 1.00 80.38 225 VAL A CA 1
ATOM 1809 C C . VAL A 1 225 ? -51.974 -2.043 62.431 1.00 80.38 225 VAL A C 1
ATOM 1811 O O . VAL A 1 225 ? -52.841 -2.122 63.299 1.00 80.38 225 VAL A O 1
ATOM 1814 N N . VAL A 1 226 ? -50.714 -1.693 62.720 1.00 75.50 226 VAL A N 1
ATOM 1815 C CA . VAL A 1 226 ? -50.240 -1.374 64.082 1.00 75.50 226 VAL A CA 1
ATOM 1816 C C . VAL A 1 226 ? -51.038 -0.213 64.680 1.00 75.50 226 VAL A C 1
ATOM 1818 O O . VAL A 1 226 ? -51.498 -0.299 65.818 1.00 75.50 226 VAL A O 1
ATOM 1821 N N . VAL A 1 227 ? -51.226 0.866 63.912 1.00 77.25 227 VAL A N 1
ATOM 1822 C CA . VAL A 1 227 ? -51.979 2.050 64.347 1.00 77.25 227 VAL A CA 1
ATOM 1823 C C . VAL A 1 227 ? -53.446 1.700 64.589 1.00 77.25 227 VAL A C 1
ATOM 1825 O O . VAL A 1 227 ? -53.996 2.101 65.612 1.00 77.25 227 VAL A O 1
ATOM 1828 N N . ALA A 1 228 ? -54.071 0.918 63.705 1.00 77.25 228 ALA A N 1
ATOM 1829 C CA . ALA A 1 228 ? -55.455 0.481 63.869 1.00 77.25 228 ALA A CA 1
ATOM 1830 C C . ALA A 1 228 ? -55.644 -0.369 65.136 1.00 77.25 228 ALA A C 1
ATOM 1832 O O . ALA A 1 228 ? -56.556 -0.094 65.915 1.00 77.25 228 ALA A O 1
ATOM 1833 N N . ILE A 1 229 ? -54.757 -1.342 65.382 1.00 77.25 229 ILE A N 1
ATOM 1834 C CA . ILE A 1 229 ? -54.777 -2.168 66.599 1.00 77.25 229 ILE A CA 1
ATOM 1835 C C . ILE A 1 229 ? -54.582 -1.288 67.835 1.00 77.25 229 ILE A C 1
ATOM 1837 O O . ILE A 1 229 ? -55.367 -1.378 68.771 1.00 77.25 229 ILE A O 1
ATOM 1841 N N . GLY A 1 230 ? -53.591 -0.392 67.829 1.00 69.88 230 GLY A N 1
ATOM 1842 C CA . GLY A 1 230 ? -53.323 0.499 68.959 1.00 69.88 230 GLY A CA 1
ATOM 1843 C C . GLY A 1 230 ? -54.481 1.453 69.275 1.00 69.88 230 GLY A C 1
ATOM 1844 O O . GLY A 1 230 ? -54.767 1.700 70.446 1.00 69.88 230 GLY A O 1
ATOM 1845 N N . LEU A 1 231 ? -55.175 1.969 68.254 1.00 72.88 231 LEU A N 1
ATOM 1846 C CA . LEU A 1 231 ? -56.372 2.798 68.429 1.00 72.88 231 LEU A CA 1
ATOM 1847 C C . LEU A 1 231 ? -57.542 1.991 69.008 1.00 72.88 231 LEU A C 1
ATOM 1849 O O . LEU A 1 231 ? -58.196 2.468 69.936 1.00 72.88 231 LEU A O 1
ATOM 1853 N N . PHE A 1 232 ? -57.772 0.771 68.514 1.00 73.75 232 PHE A N 1
ATOM 1854 C CA . PHE A 1 232 ? -58.800 -0.132 69.042 1.00 73.75 232 PHE A CA 1
ATOM 1855 C C . PHE A 1 232 ? -58.533 -0.523 70.499 1.00 73.75 232 PHE A C 1
ATOM 1857 O O . PHE A 1 232 ? -59.427 -0.446 71.340 1.00 73.75 232 PHE A O 1
ATOM 1864 N N . ASP A 1 233 ? -57.294 -0.891 70.818 1.00 64.69 233 ASP A N 1
ATOM 1865 C CA . ASP A 1 233 ? -56.909 -1.364 72.148 1.00 64.69 233 ASP A CA 1
ATOM 1866 C C . ASP A 1 233 ? -56.975 -0.230 73.186 1.00 64.69 233 ASP A C 1
ATOM 1868 O O . ASP A 1 233 ? -57.411 -0.423 74.324 1.00 64.69 233 ASP A O 1
ATOM 1872 N N . ARG A 1 234 ? -56.638 0.999 72.769 1.00 65.94 234 ARG A N 1
ATOM 1873 C CA . ARG A 1 234 ? -56.776 2.206 73.595 1.00 65.94 234 ARG A CA 1
ATOM 1874 C C . ARG A 1 234 ? -58.236 2.599 73.821 1.00 65.94 234 ARG A C 1
ATOM 18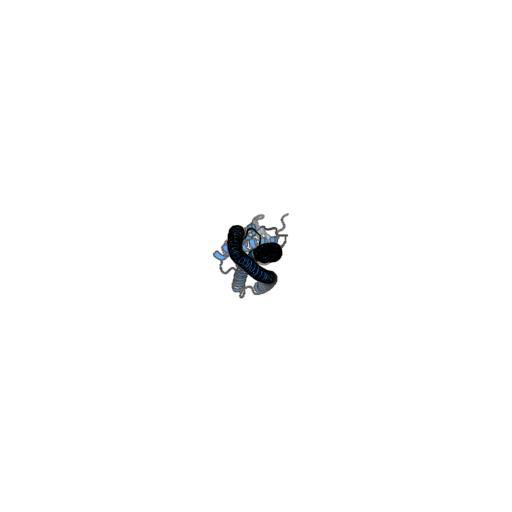76 O O . ARG A 1 234 ? -58.555 3.071 74.910 1.00 65.94 234 ARG A O 1
ATOM 1883 N N . ALA A 1 235 ? -59.106 2.390 72.831 1.00 65.38 235 ALA A N 1
ATOM 1884 C CA . ALA A 1 235 ? -60.544 2.613 72.967 1.00 65.38 235 ALA A CA 1
ATOM 1885 C C . ALA A 1 235 ? -61.214 1.591 73.907 1.00 65.38 235 ALA A C 1
ATOM 1887 O O . ALA A 1 235 ? -62.161 1.944 74.603 1.00 65.38 235 ALA A O 1
ATOM 1888 N N . LEU A 1 236 ? -60.712 0.351 73.953 1.00 66.44 236 LEU A N 1
ATOM 1889 C CA . LEU A 1 236 ? -61.286 -0.735 74.757 1.00 66.44 236 LEU A CA 1
ATOM 1890 C C . LEU A 1 236 ? -60.743 -0.818 76.192 1.00 66.44 236 LEU A C 1
ATOM 1892 O O . LEU A 1 236 ? -61.508 -1.117 77.104 1.00 66.44 236 LEU A O 1
ATOM 1896 N N . SER A 1 237 ? -59.445 -0.586 76.418 1.00 61.91 237 SER A N 1
ATOM 1897 C CA . SER A 1 237 ? -58.793 -0.944 77.695 1.00 61.91 237 SER A CA 1
ATOM 1898 C C . SER A 1 237 ? -58.268 0.235 78.524 1.00 61.91 237 SER A C 1
ATOM 1900 O O . SER A 1 237 ? -57.916 0.060 79.692 1.00 61.91 237 SER A O 1
ATOM 1902 N N . GLY A 1 238 ? -58.175 1.442 77.951 1.00 60.31 238 GLY A N 1
ATOM 1903 C CA . GLY A 1 238 ? -57.657 2.634 78.638 1.00 60.31 238 GLY A CA 1
ATOM 1904 C C . GLY A 1 238 ? -56.162 2.600 79.013 1.00 60.31 238 GLY A C 1
ATOM 1905 O O . GLY A 1 238 ? -55.652 3.593 79.534 1.00 60.31 238 GLY A O 1
ATOM 1906 N N . LYS A 1 239 ? -55.429 1.511 78.732 1.00 58.72 239 LYS A N 1
ATOM 1907 C CA . LYS A 1 239 ? -53.978 1.375 78.954 1.00 58.72 239 LYS A CA 1
ATOM 1908 C C . LYS A 1 239 ? -53.298 0.772 77.726 1.00 58.72 239 LYS A C 1
ATOM 1910 O O . LYS A 1 239 ? -53.863 -0.058 77.032 1.00 58.72 239 LYS A O 1
ATOM 1915 N N . LEU A 1 240 ? -52.061 1.186 77.465 1.00 54.91 240 LEU A N 1
ATOM 1916 C CA . LEU A 1 240 ? -51.253 0.617 76.387 1.00 54.91 240 LEU A CA 1
ATOM 1917 C C . LEU A 1 240 ? -50.752 -0.777 76.811 1.00 54.91 240 LEU A C 1
ATOM 1919 O O . LEU A 1 240 ? -50.084 -0.896 77.839 1.00 54.91 240 LEU A O 1
ATOM 1923 N N . THR A 1 241 ? -51.079 -1.822 76.052 1.00 60.03 241 THR A N 1
ATOM 1924 C CA . THR A 1 241 ? -50.703 -3.214 76.357 1.00 60.03 241 THR A CA 1
ATOM 1925 C C . THR A 1 241 ? -49.294 -3.567 75.853 1.00 60.03 241 THR A C 1
ATOM 1927 O O . THR A 1 241 ? -48.769 -2.974 74.908 1.00 60.03 241 THR A O 1
ATOM 1930 N N . THR A 1 242 ? -48.674 -4.585 76.459 1.00 64.31 242 THR A N 1
ATOM 1931 C CA . THR A 1 242 ? -47.353 -5.154 76.108 1.00 64.31 242 THR A CA 1
ATOM 1932 C C . THR A 1 242 ? -47.258 -5.697 74.674 1.00 64.31 242 THR A C 1
ATOM 1934 O O . THR A 1 242 ? -46.160 -5.862 74.146 1.00 64.31 242 THR A O 1
ATOM 1937 N N . ALA A 1 243 ? -48.389 -5.965 74.016 1.00 62.28 243 ALA A N 1
ATOM 1938 C CA . ALA A 1 243 ? -48.423 -6.412 72.625 1.00 62.28 243 ALA A CA 1
ATOM 1939 C C . ALA A 1 243 ? -48.018 -5.293 71.644 1.00 62.28 243 ALA A C 1
ATOM 1941 O O . ALA A 1 243 ? -47.301 -5.546 70.674 1.00 62.28 243 ALA A O 1
ATOM 1942 N N . ALA A 1 244 ? -48.403 -4.042 71.927 1.00 63.03 244 ALA A N 1
ATOM 1943 C CA . ALA A 1 244 ? -48.058 -2.889 71.096 1.00 63.03 244 ALA A CA 1
ATOM 1944 C C . ALA A 1 244 ? -46.546 -2.588 71.105 1.00 63.03 244 ALA A C 1
ATOM 1946 O O . ALA A 1 244 ? -45.975 -2.195 70.086 1.00 63.03 244 ALA A O 1
ATOM 1947 N N . SER A 1 245 ? -45.868 -2.817 72.233 1.00 67.88 245 SER A N 1
ATOM 1948 C CA . SER A 1 245 ? -44.415 -2.648 72.346 1.00 67.88 245 SER A CA 1
ATOM 1949 C C . SER A 1 245 ? -43.635 -3.718 71.576 1.00 67.88 245 SER A C 1
ATOM 1951 O O . SER A 1 245 ? -42.664 -3.374 70.903 1.00 67.88 245 SER A O 1
ATOM 1953 N N . ILE A 1 246 ? -44.075 -4.982 71.589 1.00 72.62 246 ILE A N 1
ATOM 1954 C CA . ILE A 1 246 ? -43.450 -6.057 70.792 1.00 72.62 246 ILE A CA 1
ATOM 1955 C C . ILE A 1 246 ? -43.557 -5.753 69.291 1.00 72.62 246 ILE A C 1
ATOM 1957 O O . ILE A 1 246 ? -42.577 -5.882 68.555 1.00 72.62 246 ILE A O 1
ATOM 1961 N N . LEU A 1 247 ? -44.723 -5.284 68.838 1.00 70.31 247 LEU A N 1
ATOM 1962 C CA . LEU A 1 247 ? -44.951 -4.954 67.432 1.00 70.31 247 LEU A CA 1
ATOM 1963 C C . LEU A 1 247 ? -44.068 -3.777 66.971 1.00 70.31 247 LEU A C 1
ATOM 1965 O O . LEU A 1 247 ? -43.491 -3.821 65.884 1.00 70.31 247 LEU A O 1
ATOM 1969 N N . ASN A 1 248 ? -43.870 -2.765 67.822 1.00 71.25 248 ASN A N 1
ATOM 1970 C CA . ASN A 1 248 ? -42.940 -1.664 67.552 1.00 71.25 248 ASN A CA 1
ATOM 1971 C C . ASN A 1 248 ? -41.486 -2.138 67.409 1.00 71.25 248 ASN A C 1
ATOM 1973 O O . ASN A 1 248 ? -40.800 -1.705 66.485 1.00 71.25 248 ASN A O 1
ATOM 1977 N N . VAL A 1 249 ? -41.022 -3.060 68.260 1.00 76.56 249 VAL A N 1
ATOM 1978 C CA . VAL A 1 249 ? -39.662 -3.623 68.161 1.00 76.56 249 VAL A CA 1
ATOM 1979 C C . VAL A 1 249 ? -39.466 -4.373 66.841 1.00 76.56 249 VAL A C 1
ATOM 1981 O O . VAL A 1 249 ? -38.452 -4.171 66.175 1.00 76.56 249 VAL A O 1
ATOM 1984 N N . ILE A 1 250 ? -40.447 -5.177 66.411 1.00 77.19 250 ILE A N 1
ATOM 1985 C CA . ILE A 1 250 ? -40.395 -5.885 65.118 1.00 77.19 250 ILE A CA 1
ATOM 1986 C C . ILE A 1 250 ? -40.331 -4.885 63.957 1.00 77.19 250 ILE A C 1
ATOM 1988 O O . ILE A 1 250 ? -39.542 -5.054 63.026 1.00 77.19 250 ILE A O 1
ATOM 1992 N N . THR A 1 251 ? -41.124 -3.815 64.028 1.00 74.75 251 THR A N 1
ATOM 1993 C CA . THR A 1 251 ? -41.184 -2.795 62.973 1.00 74.75 251 THR A CA 1
ATOM 1994 C C . THR A 1 251 ? -39.860 -2.031 62.865 1.00 74.75 251 THR A C 1
ATOM 1996 O O . THR A 1 251 ? -39.346 -1.833 61.764 1.00 74.75 251 THR A O 1
ATOM 1999 N N . ILE A 1 252 ? -39.256 -1.671 64.003 1.00 78.50 252 ILE A N 1
ATOM 2000 C CA . ILE A 1 252 ? -37.932 -1.035 64.062 1.00 78.50 252 ILE A CA 1
ATOM 2001 C C . ILE A 1 252 ? -36.849 -1.993 63.551 1.00 78.50 252 ILE A C 1
ATOM 2003 O O . ILE A 1 252 ? -36.007 -1.585 62.754 1.00 78.50 252 ILE A O 1
ATOM 2007 N N . GLY A 1 253 ? -36.887 -3.271 63.940 1.00 78.94 253 GLY A N 1
ATOM 2008 C CA . GLY A 1 253 ? -35.939 -4.284 63.470 1.00 78.94 253 GLY A CA 1
ATOM 2009 C C . GLY A 1 253 ? -35.964 -4.456 61.948 1.00 78.94 253 GLY A C 1
ATOM 2010 O O . GLY A 1 253 ? -34.913 -4.445 61.306 1.00 78.94 253 GLY A O 1
ATOM 2011 N N . LEU A 1 254 ? -37.159 -4.523 61.349 1.00 78.62 254 LEU A N 1
ATOM 2012 C CA . LEU A 1 254 ? -37.328 -4.565 59.892 1.00 78.62 254 LEU A CA 1
ATOM 2013 C C . LEU A 1 254 ? -36.814 -3.288 59.218 1.00 78.62 254 LEU A C 1
ATOM 2015 O O . LEU A 1 254 ? -36.152 -3.363 58.181 1.00 78.62 254 LEU A O 1
ATOM 2019 N N . PHE A 1 255 ? -37.074 -2.121 59.809 1.00 77.12 255 PHE A N 1
ATOM 2020 C CA . PHE A 1 255 ? -36.578 -0.847 59.292 1.00 77.12 255 PHE A CA 1
ATOM 2021 C C . PHE A 1 255 ? -35.044 -0.789 59.285 1.00 77.12 255 PHE A C 1
ATOM 2023 O O . PHE A 1 255 ? -34.444 -0.468 58.259 1.00 77.12 255 PHE A O 1
ATOM 2030 N N . VAL A 1 256 ? -34.399 -1.167 60.394 1.00 79.19 256 VAL A N 1
ATOM 2031 C CA . VAL A 1 256 ? -32.933 -1.210 60.507 1.00 79.19 256 VAL A CA 1
ATOM 2032 C C . VAL A 1 256 ? -32.336 -2.211 59.514 1.00 79.19 256 VAL A C 1
ATOM 2034 O O . VAL A 1 256 ? -31.383 -1.869 58.813 1.00 79.19 256 VAL A O 1
ATOM 2037 N N . TYR A 1 257 ? -32.929 -3.403 59.376 1.00 79.94 257 TYR A N 1
ATOM 2038 C CA . TYR A 1 257 ? -32.505 -4.400 58.387 1.00 79.94 257 TYR A CA 1
ATOM 2039 C C . TYR A 1 257 ? -32.567 -3.856 56.950 1.00 79.94 257 TYR A C 1
ATOM 2041 O O . TYR A 1 257 ? -31.615 -4.001 56.179 1.00 79.94 257 TYR A O 1
ATOM 2049 N N . HIS A 1 258 ? -33.653 -3.170 56.585 1.00 76.56 258 HIS A N 1
ATOM 2050 C CA . HIS A 1 258 ? -33.789 -2.560 55.261 1.00 76.56 258 HIS A CA 1
ATOM 2051 C C . HIS A 1 258 ? -32.803 -1.408 55.026 1.00 76.56 258 HIS A C 1
ATOM 2053 O O . HIS A 1 258 ? -32.267 -1.292 53.921 1.00 76.56 258 HIS A O 1
ATOM 2059 N N . CYS A 1 259 ? -32.527 -0.589 56.043 1.00 75.94 259 CYS A N 1
ATOM 2060 C CA . CYS A 1 259 ? -31.510 0.460 55.973 1.00 75.94 259 CYS A CA 1
ATOM 2061 C C . CYS A 1 259 ? -30.107 -0.125 55.765 1.00 75.94 259 CYS A C 1
ATOM 2063 O O . CYS A 1 259 ? -29.411 0.305 54.845 1.00 75.94 259 CYS A O 1
ATOM 2065 N N . ALA A 1 260 ? -29.721 -1.148 56.535 1.00 77.38 260 ALA A N 1
ATOM 2066 C CA . ALA A 1 260 ? -28.431 -1.823 56.386 1.00 77.38 260 ALA A CA 1
ATOM 2067 C C . ALA A 1 260 ? -28.257 -2.405 54.973 1.00 77.38 260 ALA A C 1
ATOM 2069 O O . ALA A 1 260 ? -27.259 -2.141 54.300 1.00 77.38 260 ALA A O 1
ATOM 2070 N N . ARG A 1 261 ? -29.285 -3.096 54.465 1.00 76.50 261 ARG A N 1
ATOM 2071 C CA . ARG A 1 261 ? -29.270 -3.684 53.118 1.00 76.50 261 ARG A CA 1
ATOM 2072 C C . ARG A 1 261 ? -29.201 -2.629 52.006 1.00 76.50 261 ARG A C 1
ATOM 2074 O O . ARG A 1 261 ? -28.620 -2.871 50.950 1.00 76.50 261 ARG A O 1
ATOM 2081 N N . ARG A 1 262 ? -29.778 -1.441 52.229 1.00 76.50 262 ARG A N 1
ATOM 2082 C CA . ARG A 1 262 ? -29.678 -0.306 51.299 1.00 76.50 262 ARG A CA 1
ATOM 2083 C C . ARG A 1 262 ? -28.262 0.261 51.264 1.00 76.50 262 ARG A C 1
ATOM 2085 O O . ARG A 1 262 ? -27.778 0.562 50.176 1.00 76.50 262 ARG A O 1
ATOM 2092 N N . VAL A 1 263 ? -27.598 0.390 52.412 1.00 78.06 263 VAL A N 1
ATOM 2093 C CA . VAL A 1 263 ? -26.206 0.866 52.480 1.00 78.06 263 VAL A CA 1
ATOM 2094 C C . VAL A 1 263 ? -25.282 -0.093 51.731 1.00 78.06 263 VAL A C 1
ATOM 2096 O O . VAL A 1 263 ? -24.564 0.348 50.838 1.00 78.06 263 VAL A O 1
ATOM 2099 N N . GLU A 1 264 ? -25.375 -1.397 51.999 1.00 79.12 264 GLU A N 1
ATOM 2100 C CA . GLU A 1 264 ? -24.585 -2.430 51.310 1.00 79.12 264 GLU A CA 1
ATOM 2101 C C . GLU A 1 264 ? -24.786 -2.395 49.783 1.00 79.12 264 GLU A C 1
ATOM 2103 O O . GLU A 1 264 ? -23.827 -2.406 49.005 1.00 79.12 264 GLU A O 1
ATOM 2108 N N . TYR A 1 265 ? -26.039 -2.263 49.338 1.00 78.88 265 TYR A N 1
ATOM 2109 C CA . TYR A 1 265 ? -26.354 -2.096 47.922 1.00 78.88 265 TYR A CA 1
ATOM 2110 C C . TYR A 1 265 ? -25.734 -0.824 47.330 1.00 78.88 265 TYR A C 1
A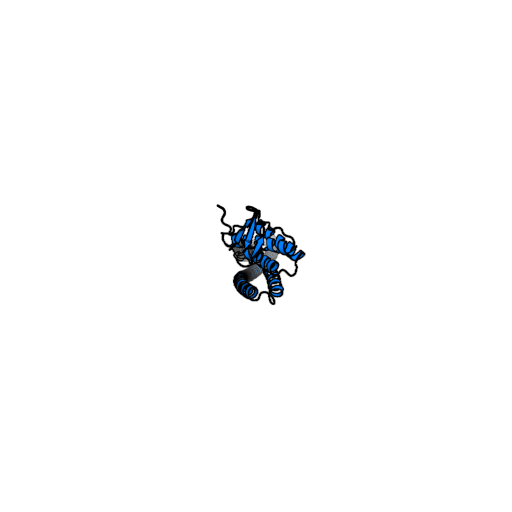TOM 2112 O O . TYR A 1 265 ? -25.156 -0.862 46.249 1.00 78.88 265 TYR A O 1
ATOM 2120 N N . THR A 1 266 ? -25.828 0.303 48.038 1.00 79.19 266 THR A N 1
ATOM 2121 C CA . THR A 1 266 ? -25.316 1.589 47.542 1.00 79.19 266 THR A CA 1
ATOM 2122 C C . THR A 1 266 ? -23.796 1.536 47.384 1.00 79.19 266 THR A C 1
ATOM 2124 O O . THR A 1 266 ? -23.278 1.937 46.341 1.00 79.19 266 THR A O 1
ATOM 2127 N N . VAL A 1 267 ? -23.094 0.959 48.366 1.00 81.56 267 VAL A N 1
ATOM 2128 C CA . VAL A 1 267 ? -21.637 0.759 48.334 1.00 81.56 267 VAL A CA 1
ATOM 2129 C C . VAL A 1 267 ? -21.226 -0.130 47.160 1.00 81.56 267 VAL A C 1
ATOM 2131 O O . VAL A 1 267 ? -20.354 0.257 46.385 1.00 81.56 267 VAL A O 1
ATOM 2134 N N . THR A 1 268 ? -21.884 -1.276 46.969 1.00 80.69 268 THR A N 1
ATOM 2135 C CA . THR A 1 268 ? -21.565 -2.186 45.854 1.00 80.69 268 THR A CA 1
ATOM 2136 C C . THR A 1 268 ? -21.861 -1.565 44.488 1.00 80.69 268 THR A C 1
ATOM 2138 O O . THR A 1 268 ? -21.070 -1.736 43.562 1.00 80.69 268 THR A O 1
ATOM 2141 N N . THR A 1 269 ? -22.944 -0.790 44.343 1.00 81.12 269 THR A N 1
ATOM 2142 C CA . THR A 1 269 ? -23.211 -0.058 43.092 1.00 81.12 269 THR A CA 1
ATOM 2143 C C . THR A 1 269 ? -22.199 1.046 42.813 1.00 81.12 269 THR A C 1
ATOM 2145 O O . THR A 1 269 ? -21.806 1.200 41.663 1.00 81.12 269 THR A O 1
ATOM 2148 N N . LEU A 1 270 ? -21.750 1.779 43.838 1.00 83.94 270 LEU A N 1
ATOM 2149 C CA . LEU A 1 270 ? -20.719 2.813 43.704 1.00 83.94 270 LEU A CA 1
ATOM 2150 C C . LEU A 1 270 ? -19.376 2.212 43.280 1.00 83.94 270 LEU A C 1
ATOM 2152 O O . LEU A 1 270 ? -18.728 2.741 42.383 1.00 83.94 270 LEU A O 1
ATOM 2156 N N . GLN A 1 271 ? -18.981 1.086 43.882 1.00 83.62 271 GLN A N 1
ATOM 2157 C CA . GLN A 1 271 ? -17.759 0.371 43.502 1.00 83.62 271 GLN A CA 1
ATOM 2158 C C . GLN A 1 271 ? -17.802 -0.093 42.043 1.00 83.62 271 GLN A C 1
ATOM 2160 O O . GLN A 1 271 ? -16.851 0.146 41.302 1.00 83.62 271 GLN A O 1
ATOM 2165 N N . LEU A 1 272 ? -18.912 -0.700 41.614 1.00 80.81 272 LEU A N 1
ATOM 2166 C CA . LEU A 1 272 ? -19.075 -1.135 40.226 1.00 80.81 272 LEU A CA 1
ATOM 2167 C C . LEU A 1 272 ? -19.127 0.039 39.242 1.00 80.81 272 LEU A C 1
ATOM 2169 O O . LEU A 1 272 ? -18.608 -0.075 38.139 1.00 80.81 272 LEU A O 1
ATOM 2173 N N . GLN A 1 273 ? -19.751 1.155 39.620 1.00 83.38 273 GLN A N 1
ATOM 2174 C CA . GLN A 1 273 ? -19.806 2.343 38.773 1.00 83.38 273 GLN A CA 1
ATOM 2175 C C . GLN A 1 273 ? -18.415 2.958 38.590 1.00 83.38 273 GLN A C 1
ATOM 2177 O O . GLN A 1 273 ? -18.046 3.275 37.465 1.00 83.38 273 GLN A O 1
ATOM 2182 N N . LYS A 1 274 ? -17.613 3.028 39.659 1.00 88.25 274 LYS A N 1
ATOM 2183 C CA . LYS A 1 274 ? -16.217 3.466 39.571 1.00 88.25 274 LYS A CA 1
ATOM 2184 C C . LYS A 1 274 ? -15.382 2.543 38.677 1.00 88.25 274 LYS A C 1
ATOM 2186 O O . LYS A 1 274 ? -14.647 3.026 37.829 1.00 88.25 274 LYS A O 1
ATOM 2191 N N . GLN A 1 275 ? -15.535 1.223 38.818 1.00 82.56 275 GLN A N 1
ATOM 2192 C CA . GLN A 1 275 ? -14.880 0.264 37.918 1.00 82.56 275 GLN A CA 1
ATOM 2193 C C . GLN A 1 275 ? -15.287 0.481 36.454 1.00 82.56 275 GLN A C 1
ATOM 2195 O O . GLN A 1 275 ? -14.438 0.406 35.573 1.00 82.56 275 GLN A O 1
ATOM 2200 N N . LEU A 1 276 ? -16.564 0.783 36.196 1.00 85.88 276 LEU A N 1
ATOM 2201 C CA . LEU A 1 276 ? -17.066 1.067 34.851 1.00 85.88 276 LEU A CA 1
ATOM 2202 C C . LEU A 1 276 ? -16.454 2.351 34.267 1.00 85.88 276 LEU A C 1
ATOM 2204 O O . LEU A 1 276 ? -16.130 2.389 33.085 1.00 85.88 276 LEU A O 1
ATOM 2208 N N . GLU A 1 277 ? -16.300 3.393 35.085 1.00 88.00 277 GLU A N 1
ATOM 2209 C CA . GLU A 1 277 ? -15.663 4.654 34.691 1.00 88.00 277 GLU A CA 1
ATOM 2210 C C . GLU A 1 277 ? -14.174 4.451 34.377 1.00 88.00 277 GLU A C 1
ATOM 2212 O O . GLU A 1 277 ? -13.718 4.877 33.315 1.00 88.00 277 GLU A O 1
ATOM 2217 N N . ASP A 1 278 ? -13.446 3.726 35.233 1.00 89.38 278 ASP A N 1
ATOM 2218 C CA . ASP A 1 278 ? -12.029 3.403 35.024 1.00 89.38 278 ASP A CA 1
ATOM 2219 C C . ASP A 1 278 ? -11.822 2.547 33.757 1.00 89.38 278 ASP A C 1
ATOM 2221 O O . ASP A 1 278 ? -10.927 2.820 32.953 1.00 89.38 278 ASP A O 1
ATOM 2225 N N . GLU A 1 279 ? -12.653 1.520 33.535 1.00 85.44 279 GLU A N 1
ATOM 2226 C CA . GLU A 1 279 ? -12.585 0.703 32.315 1.00 85.44 279 GLU A CA 1
ATOM 2227 C C . GLU A 1 279 ? -12.996 1.488 31.066 1.00 85.44 279 GLU A C 1
ATOM 2229 O O . GLU A 1 279 ? -12.370 1.332 30.018 1.00 85.44 279 GLU A O 1
ATOM 2234 N N . SER A 1 280 ? -14.001 2.365 31.162 1.00 87.62 280 SER A N 1
ATOM 2235 C CA . SER A 1 280 ? -14.399 3.237 30.055 1.00 87.62 280 SER A CA 1
ATOM 2236 C C . SER A 1 280 ? -13.308 4.241 29.688 1.00 87.62 280 SER A C 1
ATOM 2238 O O . SER A 1 280 ? -13.194 4.579 28.511 1.00 87.62 280 SER A O 1
ATOM 2240 N N . ALA A 1 281 ? -12.540 4.741 30.660 1.00 88.88 281 ALA A N 1
ATOM 2241 C CA . ALA A 1 281 ? -11.416 5.637 30.406 1.00 88.88 281 ALA A CA 1
ATOM 2242 C C . ALA A 1 281 ? -10.298 4.909 29.650 1.00 88.88 281 ALA A C 1
ATOM 2244 O O . ALA A 1 281 ? -9.870 5.385 28.604 1.00 88.88 281 ALA A O 1
ATOM 2245 N N . LYS A 1 282 ? -9.920 3.706 30.103 1.00 86.50 282 LYS A N 1
ATOM 2246 C CA . LYS A 1 282 ? -8.957 2.852 29.386 1.00 86.50 282 LYS A CA 1
ATOM 2247 C C . LYS A 1 282 ? -9.426 2.521 27.974 1.00 86.50 282 LYS A C 1
ATOM 2249 O O . LYS A 1 282 ? -8.629 2.498 27.052 1.00 86.50 282 LYS A O 1
ATOM 2254 N N . LEU A 1 283 ? -10.724 2.276 27.779 1.00 86.19 283 LEU A N 1
ATOM 2255 C CA . LEU A 1 283 ? -11.258 1.974 26.451 1.00 86.19 283 LEU A CA 1
ATOM 2256 C C . LEU A 1 283 ? -11.106 3.150 25.473 1.00 86.19 283 LEU A C 1
ATOM 2258 O O . LEU A 1 283 ? -10.959 2.915 24.282 1.00 86.19 283 LEU A O 1
ATOM 2262 N N . LYS A 1 284 ? -11.143 4.398 25.960 1.00 87.06 284 LYS A N 1
ATOM 2263 C CA . LYS A 1 284 ? -10.879 5.578 25.123 1.00 87.06 284 LYS A CA 1
ATOM 2264 C C . LYS A 1 284 ? -9.416 5.669 24.700 1.00 87.06 284 LYS A C 1
ATOM 2266 O O . LYS A 1 284 ? -9.155 6.032 23.564 1.00 87.06 284 LYS A O 1
ATOM 2271 N N . GLU A 1 285 ? -8.495 5.320 25.592 1.00 86.81 285 GLU A N 1
ATOM 2272 C CA . GLU A 1 285 ? -7.063 5.244 25.276 1.00 86.81 285 GLU A CA 1
ATOM 2273 C C . GLU A 1 285 ? -6.826 4.235 24.142 1.00 86.81 285 GLU A C 1
ATOM 2275 O O . GLU A 1 285 ? -6.338 4.615 23.088 1.00 86.81 285 GLU A O 1
ATOM 2280 N N . TYR A 1 286 ? -7.368 3.016 24.266 1.00 82.19 286 TYR A N 1
ATOM 2281 C CA . TYR A 1 286 ? -7.295 2.015 23.192 1.00 82.19 286 TYR A CA 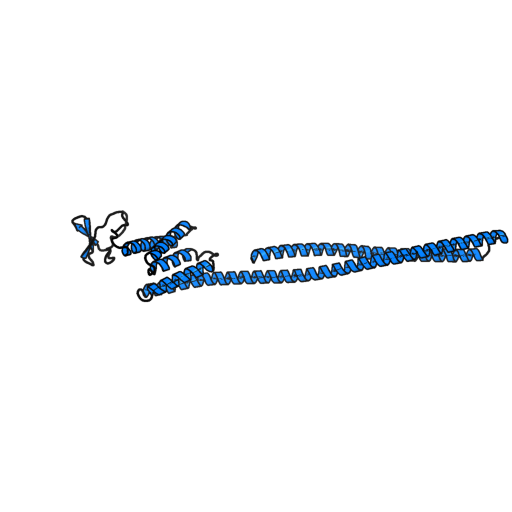1
ATOM 2282 C C . TYR A 1 286 ? -7.928 2.459 21.865 1.00 82.19 286 TYR A C 1
ATOM 2284 O O . TYR A 1 286 ? -7.512 1.984 20.813 1.00 82.19 286 TYR A O 1
ATOM 2292 N N . SER A 1 287 ? -8.973 3.298 21.882 1.00 86.88 287 SER A N 1
ATOM 2293 C CA . SER A 1 287 ? -9.529 3.808 20.621 1.00 86.88 287 SER A CA 1
ATOM 2294 C C . SER A 1 287 ? -8.611 4.819 19.946 1.00 86.88 287 SER A C 1
ATOM 2296 O O . SER A 1 287 ? -8.581 4.837 18.725 1.00 86.88 287 SER A O 1
ATOM 2298 N N . CYS A 1 288 ? -7.867 5.618 20.719 1.00 87.25 288 CYS A N 1
ATOM 2299 C CA . CYS A 1 288 ? -6.850 6.506 20.160 1.00 87.25 288 CYS A CA 1
ATOM 2300 C C . CYS A 1 288 ? -5.731 5.687 19.510 1.00 87.25 288 CYS A C 1
ATOM 2302 O O . CYS A 1 288 ? -5.425 5.928 18.350 1.00 87.25 288 CYS A O 1
ATOM 2304 N N . ASP A 1 289 ? -5.226 4.656 20.200 1.00 84.12 289 ASP A N 1
ATOM 2305 C CA . ASP A 1 289 ? -4.190 3.771 19.649 1.00 84.12 289 ASP A CA 1
ATOM 2306 C C . ASP A 1 289 ? -4.638 3.150 18.309 1.00 84.12 289 ASP A C 1
ATOM 2308 O O . ASP A 1 289 ? -3.877 3.089 17.349 1.00 84.12 289 ASP A O 1
ATOM 2312 N N . LEU A 1 290 ? -5.904 2.718 18.208 1.00 86.69 290 LEU A N 1
ATOM 2313 C CA . LEU A 1 290 ? -6.462 2.165 16.967 1.00 86.69 290 LEU A CA 1
ATOM 2314 C C . LEU A 1 290 ? -6.550 3.182 15.822 1.00 86.69 290 LEU A C 1
ATOM 2316 O O . LEU A 1 290 ? -6.408 2.789 14.663 1.00 86.69 290 LEU A O 1
ATOM 2320 N N . ASP A 1 291 ? -6.831 4.448 16.125 1.00 88.56 291 ASP A N 1
ATOM 2321 C CA . ASP A 1 291 ? -6.877 5.513 15.121 1.00 88.56 291 ASP A CA 1
ATOM 2322 C C . ASP A 1 291 ? -5.461 5.854 14.618 1.00 88.56 291 ASP A C 1
ATOM 2324 O O . ASP A 1 291 ? -5.282 6.079 13.416 1.00 88.56 291 ASP A O 1
ATOM 2328 N N . ASP A 1 292 ? -4.456 5.804 15.498 1.00 89.81 292 ASP A N 1
ATOM 2329 C CA . ASP A 1 292 ? -3.043 5.988 15.143 1.00 89.81 292 ASP A CA 1
ATOM 2330 C C . ASP A 1 292 ? -2.565 4.863 14.210 1.00 89.81 292 ASP A C 1
ATOM 2332 O O . ASP A 1 292 ? -2.117 5.143 13.097 1.00 89.81 292 ASP A O 1
ATOM 2336 N N . TYR A 1 293 ? -2.790 3.593 14.577 1.00 85.50 293 TYR A N 1
ATOM 2337 C CA . TYR A 1 293 ? -2.473 2.443 13.714 1.00 85.50 293 TYR A CA 1
ATOM 2338 C C . TYR A 1 293 ? -3.163 2.522 12.348 1.00 85.50 293 TYR A C 1
ATOM 2340 O O . TYR A 1 293 ? -2.583 2.174 11.323 1.00 85.50 293 TYR A O 1
ATOM 2348 N N . LYS A 1 294 ? -4.422 2.970 12.313 1.00 86.50 294 LYS A N 1
ATOM 2349 C CA . LYS A 1 294 ? -5.167 3.106 11.058 1.00 86.50 294 LYS A CA 1
ATOM 2350 C C . LYS A 1 294 ? -4.583 4.197 10.160 1.00 86.50 294 LYS A C 1
ATOM 2352 O O . LYS A 1 294 ? -4.620 4.056 8.941 1.00 86.50 294 LYS A O 1
ATOM 2357 N N . THR A 1 295 ? -4.089 5.278 10.758 1.00 90.81 295 THR A N 1
ATOM 2358 C CA . THR A 1 295 ? -3.411 6.354 10.028 1.00 90.81 295 THR A CA 1
ATOM 2359 C C . THR A 1 295 ? -2.106 5.837 9.437 1.00 90.81 295 THR A C 1
ATOM 2361 O O . THR A 1 295 ? -1.893 5.975 8.237 1.00 90.81 295 THR A O 1
ATOM 2364 N N . GLU A 1 296 ? -1.297 5.152 10.247 1.00 89.62 296 GLU A N 1
ATOM 2365 C CA . GLU A 1 296 ? -0.023 4.579 9.814 1.00 89.62 296 GLU A CA 1
ATOM 2366 C C . GLU A 1 296 ? -0.217 3.534 8.701 1.00 89.62 296 GLU A C 1
ATOM 2368 O O . GLU A 1 296 ? 0.427 3.621 7.660 1.00 89.62 296 GLU A O 1
ATOM 2373 N N . LEU A 1 297 ? -1.188 2.619 8.831 1.00 87.69 297 LEU A N 1
ATOM 2374 C CA . LEU A 1 297 ? -1.535 1.666 7.764 1.00 87.69 297 LEU A CA 1
ATOM 2375 C C . LEU A 1 297 ? -1.909 2.359 6.445 1.00 87.69 297 LEU A C 1
ATOM 2377 O O . LEU A 1 297 ? -1.536 1.869 5.380 1.00 87.69 297 LEU A O 1
ATOM 2381 N N . GLY A 1 298 ? -2.606 3.497 6.508 1.00 84.50 298 GLY A N 1
ATOM 2382 C CA . GLY A 1 298 ? -2.932 4.297 5.326 1.00 84.50 298 GLY A CA 1
ATOM 2383 C C . GLY A 1 298 ? -1.688 4.855 4.628 1.00 84.50 298 GLY A C 1
ATOM 2384 O O . GLY A 1 298 ? -1.597 4.796 3.406 1.00 84.50 298 GLY A O 1
ATOM 2385 N N . GLU A 1 299 ? -0.695 5.319 5.390 1.00 89.00 299 GLU A N 1
ATOM 2386 C CA . GLU A 1 299 ? 0.576 5.804 4.834 1.00 89.00 299 GLU A CA 1
ATOM 2387 C C . GLU A 1 299 ? 1.372 4.685 4.142 1.00 89.00 299 GLU A C 1
ATOM 2389 O O . GLU A 1 299 ? 1.998 4.915 3.106 1.00 89.00 299 GLU A O 1
ATOM 2394 N N . TYR A 1 300 ? 1.340 3.459 4.673 1.00 82.31 300 TYR A N 1
ATOM 2395 C CA . TYR A 1 300 ? 1.959 2.304 4.013 1.00 82.31 300 TYR A CA 1
ATOM 2396 C C . TYR A 1 300 ? 1.201 1.871 2.749 1.00 82.31 300 TYR A C 1
ATOM 2398 O O . TYR A 1 300 ? 1.846 1.511 1.764 1.00 82.31 300 TYR A O 1
ATOM 2406 N N . GLU A 1 301 ? -0.136 1.918 2.742 1.00 82.31 301 GLU A N 1
ATOM 2407 C CA . GLU A 1 301 ? -0.940 1.626 1.544 1.00 82.31 301 GLU A CA 1
ATOM 2408 C C . GLU A 1 301 ? -0.627 2.598 0.403 1.00 82.31 301 GLU A C 1
ATOM 2410 O O . GLU A 1 301 ? -0.403 2.149 -0.722 1.00 82.31 301 GLU A O 1
ATOM 2415 N N . ASP A 1 302 ? -0.516 3.894 0.706 1.00 85.44 302 ASP A N 1
ATOM 2416 C CA . ASP A 1 302 ? -0.152 4.930 -0.269 1.00 85.44 302 ASP A CA 1
ATOM 2417 C C . ASP A 1 302 ? 1.275 4.738 -0.820 1.00 85.44 302 ASP A C 1
ATOM 2419 O O . ASP A 1 302 ? 1.542 5.025 -1.984 1.00 85.44 302 ASP A O 1
ATOM 2423 N N . ARG A 1 303 ? 2.213 4.232 -0.005 1.00 82.31 303 ARG A N 1
ATOM 2424 C CA . ARG A 1 303 ? 3.591 3.928 -0.446 1.00 82.31 303 ARG A CA 1
ATOM 2425 C C . ARG A 1 303 ? 3.692 2.644 -1.273 1.00 82.31 303 ARG A C 1
ATOM 2427 O O . ARG A 1 303 ? 4.661 2.475 -2.009 1.00 82.31 303 ARG A O 1
ATOM 2434 N N . LEU A 1 304 ? 2.743 1.722 -1.118 1.00 81.50 304 LEU A N 1
ATOM 2435 C CA . LEU A 1 304 ? 2.699 0.447 -1.841 1.00 81.50 304 LEU A CA 1
ATOM 2436 C C . LEU A 1 304 ? 1.938 0.527 -3.176 1.00 81.50 304 LEU A C 1
ATOM 2438 O O . LEU A 1 304 ? 2.040 -0.421 -3.964 1.00 81.50 304 LEU A O 1
ATOM 2442 N N . SER A 1 305 ? 1.165 1.595 -3.408 1.00 77.00 305 SER A N 1
ATOM 2443 C CA . SER A 1 305 ? 0.357 1.828 -4.618 1.00 77.00 305 SER A CA 1
ATOM 2444 C C . SER A 1 305 ? 1.127 2.518 -5.738 1.00 77.00 305 SER A C 1
ATOM 2446 O O . SER A 1 305 ? 0.963 2.078 -6.900 1.00 77.00 305 SER A O 1
#

Secondary structure (DSSP, 8-state):
--------TTT--S-EEE-GGGEEEETTT--EEE--TT-S-----SHHHHHHHHHHHHHHHHHHHTTS-----HHHHHHHHHHHHHHHHH-TT-HHHHHHHHHHHHTTTTSTT--HHHHHHHHHHHHHHHHHHTTT-HHHHHHHHHHHHHHHHHHHHHHHHHHHHHHHHHHHHHHHHHHHHHHHHHHHHHHHHHHHHHHHHHHHHHHHHHHHHHHHHHHHHHHHHHHHHHHHHHHHHSS--HHHHHHHHHHHHHHHHHHHHHHHHHHHHHHHHHHHHHHHHHHHHHHHHHHHHHHHHHHHHHHH-

pLDDT: mean 77.09, std 13.63, range [27.44, 95.81]

Sequence (305 aa):
MPFCAIQCPNCGSISCHKGDGGTYVCESCDTSFIWRENSPSTIVNTASDQVLASLNSCTNALDTLYGDSVDDDFEILDGIGRKYHEILQQRPDCWQAYWGLVRVLTVNFHDENISRSEFGEAQSYYNKALRFAEARYPEDVANMKRIWKDYQSRIMGVFDESEKEFTELRNEYNELLSEYEAVSESYNLKRGRLANTQHNLEQRKQKVVKAFKLAVKVLIISIVVVVAIGLFDRALSGKLTTAASILNVITIGLFVYHCARRVEYTVTTLQLQKQLEDESAKLKEYSCDLDDYKTELGEYEDRLS